Protein AF-A0ABC9ARC3-F1 (afdb_monomer)

Secondary structure (DSSP, 8-state):
---THHHHHHHHHHTS--------------EEEEEGGGGG---------PPPSSS-PPP-----TTSTT------SPPPPHHHHHHHHHHHHHHHHHHHHHHHHS-SS--------S-----SSTTGGGT-S----SSEEE-HHHHHHHHHHHHHHTTTSEEE--BTTTB--EEE-TT-SEEEEEP-EEE-TTS-EEE--HHHHEETTEESEEE-SSSSSPPB--TGGGTTEEEEEETTTTEEEEEES--

InterPro domains:
  IPR001461 Aspartic peptidase A1 [PTHR13683] (137-246)
  IPR021109 Aspartic peptidase domain superfamily [G3DSA:2.40.70.10] (111-250)
  IPR021109 Aspartic peptidase domain superfamily [SSF50630] (123-250)
  IPR032799 Xylanase inhibitor, C-terminal [PF14541] (136-246)

Mean predicted aligned error: 15.04 Å

Sequence (250 aa):
MASVAKLLLLVLCSYHTLGAHAAGGGRSLSYTVLSVASLNNSVCSDPKATPSSSSTGFTVPLHHRDGPCSPLTTKQKMPTLAEKLQRDKLRAASIIQRKFSAAAIGTGGGGAFQQSDAATVPTTLGASLDSLQYRHVVTRLPRTAYSALSSAFKAGMKKYRRAPASGGILDTCFNFKGQSSVSIPTVALVFSGGAVVNLDPNGVMLDNCLAFAGNSDDTELGIIGNVQQRTFEVLYNVGGGAVGFRAGAC

Organism: NCBI:txid240449

Foldseek 3Di:
DPDPVVVVVVVVVVVPPPPPPPPPPPPPQDWDKDFLVVLPDDDDDDFPDDPDPDDPDDDDDDDDCLDPPHPDPDPDDRDDPLRLLLVLVVLLVVVQVVVVVVVVPPDDDDDDPPPDPDPDDPPCPCVVVVHPDSARAFKEAFQVVVVVVLVVQCVVQVVFAADCAGSVFFHRFTDCVPPRMDIGGWDWDADPVRDIGTFDVSLQDNNGTGRYGYDPHRVGDIDHGPSRCPQWDWDDDSVVRDIDIDGRGD

Radius of gyration: 22.97 Å; Cα contacts (8 Å, |Δi|>4): 285; chains: 1; bounding box: 51×54×72 Å

Solvent-accessible surface area (backbone atoms only — not comparable to full-atom values): 15735 Å² total; per-residue (Å²): 137,85,67,70,64,66,62,53,54,56,55,56,59,67,72,69,67,78,67,80,72,80,74,84,65,86,68,78,78,54,61,48,80,40,49,63,72,60,56,75,64,81,74,83,70,83,81,89,68,77,78,66,97,81,63,98,72,85,86,76,91,86,60,50,75,94,38,98,71,27,92,62,85,66,90,62,85,77,78,50,69,46,57,50,39,43,52,27,54,56,48,52,51,51,58,53,49,54,52,54,57,58,60,66,73,68,83,81,82,91,76,87,79,79,80,65,95,63,86,78,74,76,82,61,72,27,64,83,70,84,34,93,62,95,60,48,54,45,25,35,27,22,28,64,63,29,49,53,50,54,52,54,50,50,62,68,39,65,92,47,51,74,38,74,64,46,42,93,56,28,71,54,24,40,49,62,84,94,50,72,61,44,69,43,67,67,52,66,52,77,45,98,89,71,51,70,48,72,43,47,67,63,21,46,31,50,77,56,23,44,35,49,29,62,41,96,40,70,86,46,80,65,42,90,10,53,36,54,46,48,34,38,43,77,46,77,40,74,95,73,76,44,76,47,80,40,75,89,30,110

pLDDT: mean 70.02, std 21.4, range [26.23, 97.75]

Structure (mmCIF, N/CA/C/O backbone):
data_AF-A0ABC9ARC3-F1
#
_entry.id   AF-A0ABC9ARC3-F1
#
loop_
_atom_site.group_PDB
_atom_site.id
_atom_site.type_symbol
_atom_site.label_atom_id
_atom_site.label_alt_id
_atom_site.label_comp_id
_atom_site.label_asym_id
_atom_site.label_entity_id
_atom_site.label_seq_id
_atom_site.pdbx_PDB_ins_code
_atom_site.Cartn_x
_atom_site.Cartn_y
_atom_site.Cartn_z
_atom_site.occupancy
_atom_site.B_iso_or_equiv
_atom_site.auth_seq_id
_atom_site.auth_comp_id
_atom_site.auth_asym_id
_atom_site.auth_atom_id
_atom_site.pdbx_PDB_model_num
ATOM 1 N N . MET A 1 1 ? -19.897 24.781 -52.204 1.00 50.56 1 MET A N 1
ATOM 2 C CA . MET A 1 1 ? -18.934 24.786 -51.081 1.00 50.56 1 MET A CA 1
ATOM 3 C C . MET A 1 1 ? -19.690 24.581 -49.769 1.00 50.56 1 MET A C 1
ATOM 5 O O . MET A 1 1 ? -19.968 25.535 -49.059 1.00 50.56 1 MET A O 1
ATOM 9 N N . ALA A 1 2 ? -20.090 23.340 -49.479 1.00 39.47 2 ALA A N 1
ATOM 10 C CA . ALA A 1 2 ? -20.626 22.947 -48.176 1.00 39.47 2 ALA A CA 1
ATOM 11 C C . ALA A 1 2 ? -19.452 22.339 -47.404 1.00 39.47 2 ALA A C 1
ATOM 13 O O . ALA A 1 2 ? -18.964 21.264 -47.738 1.00 39.47 2 ALA A O 1
ATOM 14 N N . SER A 1 3 ? -18.900 23.149 -46.505 1.00 45.84 3 SER A N 1
ATOM 15 C CA . SER A 1 3 ? -17.554 22.997 -45.965 1.00 45.84 3 SER A CA 1
ATOM 16 C C . SER A 1 3 ? -17.426 21.803 -45.016 1.00 45.84 3 SER A C 1
ATOM 18 O O . SER A 1 3 ? -18.253 21.588 -44.128 1.00 45.84 3 SER A O 1
ATOM 20 N N . VAL A 1 4 ? -16.317 21.089 -45.201 1.00 52.16 4 VAL A N 1
ATOM 21 C CA . VAL A 1 4 ? -15.742 19.937 -44.483 1.00 52.16 4 VAL A CA 1
ATOM 22 C C . VAL A 1 4 ? -15.767 20.061 -42.942 1.00 52.16 4 VAL A C 1
ATOM 24 O O . VAL A 1 4 ? -15.622 19.072 -42.226 1.00 52.16 4 VAL A O 1
ATOM 27 N N . ALA A 1 5 ? -16.060 21.250 -42.409 1.00 48.56 5 ALA A N 1
ATOM 28 C CA . ALA A 1 5 ? -16.183 21.552 -40.984 1.00 48.56 5 ALA A CA 1
ATOM 29 C C . ALA A 1 5 ? -17.263 20.742 -40.233 1.00 48.56 5 ALA A C 1
ATOM 31 O O . ALA A 1 5 ? -17.065 20.419 -39.063 1.00 48.56 5 ALA A O 1
ATOM 32 N N . LYS A 1 6 ? -18.382 20.360 -40.872 1.00 46.75 6 LYS A N 1
ATOM 33 C CA . LYS A 1 6 ? -19.420 19.542 -40.200 1.00 46.75 6 LYS A CA 1
ATOM 34 C C . LYS A 1 6 ? -19.021 18.073 -40.034 1.00 46.75 6 LYS A C 1
ATOM 36 O O . LYS A 1 6 ? -19.466 17.437 -39.083 1.00 46.75 6 LYS A O 1
ATOM 41 N N . LEU A 1 7 ? -18.162 17.553 -40.915 1.00 43.47 7 LEU A N 1
ATOM 42 C CA . LEU A 1 7 ? -17.663 16.182 -40.806 1.00 43.47 7 LEU A CA 1
ATOM 43 C C . LEU A 1 7 ? -16.562 16.081 -39.738 1.00 43.47 7 LEU A C 1
ATOM 45 O O . LEU A 1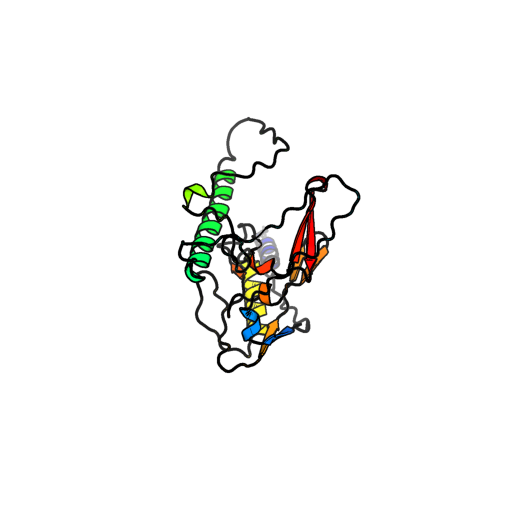 7 ? -16.530 15.108 -38.992 1.00 43.47 7 LEU A O 1
ATOM 49 N N . LEU A 1 8 ? -15.730 17.121 -39.580 1.00 44.47 8 LEU A N 1
ATOM 50 C CA . LEU A 1 8 ? -14.713 17.161 -38.520 1.00 44.47 8 LEU A CA 1
ATOM 51 C C . LEU A 1 8 ? -15.315 17.247 -37.106 1.00 44.47 8 LEU A C 1
ATOM 53 O O . LEU A 1 8 ? -14.775 16.647 -36.179 1.00 44.47 8 LEU A O 1
ATOM 57 N N . LEU A 1 9 ? -16.443 17.948 -36.930 1.00 39.62 9 LEU A N 1
ATOM 58 C CA . LEU A 1 9 ? -17.108 18.052 -35.623 1.00 39.62 9 LEU A CA 1
ATOM 59 C C . LEU A 1 9 ? -17.739 16.727 -35.168 1.00 39.62 9 LEU A C 1
ATOM 61 O O . LEU A 1 9 ? -17.695 16.408 -33.983 1.00 39.62 9 LEU A O 1
ATOM 65 N N . LEU A 1 10 ? -18.264 15.923 -36.099 1.00 42.12 10 LEU A N 1
ATOM 66 C CA . LEU A 1 10 ? -18.779 14.585 -35.783 1.00 42.12 10 LEU A CA 1
ATOM 67 C C . LEU A 1 10 ? -17.655 13.614 -35.397 1.00 42.12 10 LEU A C 1
ATOM 69 O O . LEU A 1 10 ? -17.829 12.820 -34.476 1.00 42.12 10 LEU A O 1
ATOM 73 N N . VAL A 1 11 ? -16.484 13.730 -36.033 1.00 48.69 11 VAL A N 1
ATOM 74 C CA . VAL A 1 11 ? -15.306 12.912 -35.706 1.00 48.69 11 VAL A CA 1
ATOM 75 C C . VAL A 1 11 ? -14.725 13.296 -34.336 1.00 48.69 11 VAL A C 1
ATOM 77 O O . VAL A 1 11 ? -14.364 12.418 -33.556 1.00 48.69 11 VAL A O 1
ATOM 80 N N . LEU A 1 12 ? -14.716 14.580 -33.963 1.00 44.78 12 LEU A N 1
ATOM 81 C CA . LEU A 1 12 ? -14.243 15.021 -32.640 1.00 44.78 12 LEU A CA 1
ATOM 82 C C . LEU A 1 12 ? -15.203 14.660 -31.491 1.00 44.78 12 LEU A C 1
ATOM 84 O O . LEU A 1 12 ? -14.742 14.386 -30.383 1.00 44.78 12 LEU A O 1
ATOM 88 N N . CYS A 1 13 ? -16.514 14.568 -31.738 1.00 41.62 13 CYS A N 1
ATOM 89 C CA . CYS A 1 13 ? -17.461 14.072 -30.732 1.00 41.62 13 CYS A CA 1
ATOM 90 C C . CYS A 1 13 ? -17.340 12.559 -30.482 1.00 41.62 13 CYS A C 1
ATOM 92 O O . CYS A 1 13 ? -17.627 12.116 -29.371 1.00 41.62 13 CYS A O 1
ATOM 94 N N . SER A 1 14 ? -16.858 11.771 -31.453 1.00 39.38 14 SER A N 1
ATOM 95 C CA . SER A 1 14 ? -16.604 10.336 -31.252 1.00 39.38 14 SER A CA 1
ATOM 96 C C . SER A 1 14 ? -15.337 10.015 -30.446 1.00 39.38 14 SER A C 1
ATOM 98 O O . SER A 1 14 ? -15.218 8.899 -29.947 1.00 39.38 14 SER A O 1
ATOM 100 N N . TYR A 1 15 ? -14.419 10.972 -30.255 1.00 40.22 15 TYR A N 1
ATOM 101 C CA . TYR A 1 15 ? -13.174 10.751 -29.498 1.00 40.22 15 TYR A CA 1
ATOM 102 C C . TYR A 1 15 ? -13.227 11.185 -28.022 1.00 40.22 15 TYR A C 1
ATOM 104 O O . TYR A 1 15 ? -12.296 10.882 -27.278 1.00 40.22 15 TYR A O 1
ATOM 112 N N . HIS A 1 16 ? -14.305 11.832 -27.558 1.00 38.25 16 HIS A N 1
ATOM 113 C CA . HIS A 1 16 ? -14.417 12.292 -26.162 1.00 38.25 16 HIS A CA 1
ATOM 114 C C . HIS A 1 16 ? -15.473 11.601 -25.299 1.00 38.25 16 HIS A C 1
ATOM 116 O O . HIS A 1 16 ? -15.569 11.902 -24.111 1.00 38.25 16 HIS A O 1
ATOM 122 N N . THR A 1 17 ? -16.175 10.589 -25.803 1.00 43.22 17 THR A N 1
ATOM 123 C CA . THR A 1 17 ? -16.882 9.651 -24.923 1.00 43.22 17 THR A CA 1
ATOM 124 C C . THR A 1 17 ? -16.021 8.423 -24.665 1.00 43.22 17 THR A C 1
ATOM 126 O O . THR A 1 17 ? -16.413 7.300 -24.978 1.00 43.22 17 THR A O 1
ATOM 129 N N . LEU A 1 18 ? -14.864 8.614 -24.019 1.00 37.78 18 LEU A N 1
ATOM 130 C CA . LEU A 1 18 ? -14.332 7.557 -23.163 1.00 37.78 18 LEU A CA 1
ATOM 131 C C . LEU A 1 18 ? -15.215 7.539 -21.911 1.00 37.78 18 LEU A C 1
ATOM 133 O O . LEU A 1 18 ? -14.875 8.061 -20.851 1.00 37.78 18 LEU A O 1
ATOM 137 N N . GLY A 1 19 ? -16.427 7.013 -22.081 1.00 36.12 19 GLY A N 1
ATOM 138 C CA . GLY A 1 19 ? -17.290 6.683 -20.969 1.00 36.12 19 GLY A CA 1
ATOM 139 C C . GLY A 1 19 ? -16.537 5.678 -20.117 1.00 36.12 19 GLY A C 1
ATOM 140 O O . GLY A 1 19 ? -16.299 4.552 -20.557 1.00 36.12 19 GLY A O 1
ATOM 141 N N . ALA A 1 20 ? -16.155 6.091 -18.910 1.00 32.41 20 ALA A N 1
ATOM 142 C CA . ALA A 1 20 ? -15.803 5.166 -17.854 1.00 32.41 20 ALA A CA 1
ATOM 143 C C . ALA A 1 20 ? -17.041 4.303 -17.597 1.00 32.41 20 ALA A C 1
ATOM 145 O O . ALA A 1 20 ? -17.925 4.656 -16.817 1.00 32.41 20 ALA A O 1
ATOM 146 N N . HIS A 1 21 ? -17.134 3.181 -18.307 1.00 27.92 21 HIS A N 1
ATOM 147 C CA . HIS A 1 21 ? -18.019 2.106 -17.922 1.00 27.92 21 HIS A CA 1
ATOM 148 C C . HIS A 1 21 ? -17.494 1.625 -16.577 1.00 27.92 21 HIS A C 1
ATOM 150 O O . HIS A 1 21 ? -16.480 0.930 -16.494 1.00 27.92 21 HIS A O 1
ATOM 156 N N . ALA A 1 22 ? -18.176 2.033 -15.508 1.00 33.62 22 ALA A N 1
ATOM 157 C CA . ALA A 1 22 ? -18.137 1.304 -14.262 1.00 33.62 22 ALA A CA 1
ATOM 158 C C . ALA A 1 22 ? -18.698 -0.083 -14.581 1.00 33.62 22 ALA A C 1
ATOM 160 O O . ALA A 1 22 ? -19.904 -0.316 -14.525 1.00 33.62 22 ALA A O 1
ATOM 161 N N . ALA A 1 23 ? -17.814 -0.992 -14.989 1.00 31.98 23 ALA A N 1
ATOM 162 C CA . ALA A 1 23 ? -18.095 -2.407 -14.980 1.00 31.98 23 ALA A CA 1
ATOM 163 C C . ALA A 1 23 ? -18.349 -2.767 -13.515 1.00 31.98 23 ALA A C 1
ATOM 165 O O . ALA A 1 23 ? -17.433 -3.079 -12.755 1.00 31.98 23 ALA A O 1
ATOM 166 N N . GLY A 1 24 ? -19.620 -2.682 -13.119 1.00 34.53 24 GLY A N 1
ATOM 167 C CA . GLY A 1 24 ? -20.188 -3.349 -11.961 1.00 34.53 24 GLY A CA 1
ATOM 168 C C . GLY A 1 24 ? -20.143 -4.855 -12.190 1.00 34.53 24 GLY A C 1
ATOM 169 O O . GLY A 1 24 ? -21.168 -5.514 -12.272 1.00 34.53 24 GLY A O 1
ATOM 170 N N . GLY A 1 25 ? -18.939 -5.397 -12.352 1.00 30.17 25 GLY A N 1
ATOM 171 C CA . GLY A 1 25 ? -18.680 -6.811 -12.210 1.00 30.17 25 GLY A CA 1
ATOM 172 C C . GLY A 1 25 ? -18.489 -7.052 -10.728 1.00 30.17 25 GLY A C 1
ATOM 173 O O . GLY A 1 25 ? -17.518 -6.562 -10.151 1.00 30.17 25 GLY A O 1
ATOM 174 N N . GLY A 1 26 ? -19.424 -7.771 -10.111 1.00 35.31 26 GLY A N 1
ATOM 175 C CA . GLY A 1 26 ? -19.324 -8.257 -8.741 1.00 35.31 26 GLY A CA 1
ATOM 176 C C . GLY A 1 26 ? -18.135 -9.200 -8.572 1.00 35.31 26 GLY A C 1
ATOM 177 O O . GLY A 1 26 ? -18.302 -10.403 -8.403 1.00 35.31 26 GLY A O 1
ATOM 178 N N . ARG A 1 27 ? -16.912 -8.666 -8.602 1.00 46.62 27 ARG A N 1
ATOM 179 C CA . ARG A 1 27 ? -15.768 -9.322 -7.991 1.00 46.62 27 ARG A CA 1
ATOM 180 C C . ARG A 1 27 ? -16.047 -9.300 -6.501 1.00 46.62 27 ARG A C 1
ATOM 182 O O . ARG A 1 27 ? -16.023 -8.238 -5.882 1.00 46.62 27 ARG A O 1
ATOM 189 N N . SER A 1 28 ? -16.361 -10.471 -5.956 1.00 50.88 28 SER A N 1
ATOM 190 C CA . SER A 1 28 ? -16.328 -10.702 -4.518 1.00 50.88 28 SER A CA 1
ATOM 191 C C . SER A 1 28 ? -15.011 -10.125 -3.994 1.00 50.88 28 SER A C 1
ATOM 193 O O . SER A 1 28 ? -13.934 -10.585 -4.378 1.00 50.88 28 SER A O 1
ATOM 195 N N . LEU A 1 29 ? -15.089 -9.038 -3.220 1.00 62.84 29 LEU A N 1
ATOM 196 C CA . LEU A 1 29 ? -13.922 -8.476 -2.554 1.00 62.84 29 LEU A CA 1
ATOM 197 C C . LEU A 1 29 ? -13.465 -9.527 -1.545 1.00 62.84 29 LEU A C 1
ATOM 199 O O . LEU A 1 29 ? -14.111 -9.726 -0.517 1.00 62.84 29 LEU A O 1
ATOM 203 N N . SER A 1 30 ? -12.375 -10.219 -1.864 1.00 81.06 30 SER A N 1
ATOM 204 C CA . SER A 1 30 ? -11.725 -11.113 -0.914 1.00 81.06 30 SER A CA 1
ATOM 205 C C . SER A 1 30 ? -11.195 -10.286 0.255 1.00 81.06 30 SER A C 1
ATOM 207 O O . SER A 1 30 ? -10.647 -9.197 0.057 1.00 81.06 30 SER A O 1
ATOM 209 N N . TYR A 1 31 ? -11.378 -10.789 1.471 1.00 84.00 31 TYR A N 1
ATOM 210 C CA . TYR A 1 31 ? -10.906 -10.149 2.689 1.00 84.00 31 TYR A CA 1
ATOM 211 C C . TYR A 1 31 ? -10.172 -11.151 3.572 1.00 84.00 31 TYR A C 1
ATOM 213 O O . TYR A 1 31 ? -10.546 -12.320 3.656 1.00 84.00 31 TYR A O 1
ATOM 221 N N . THR A 1 32 ? -9.175 -10.659 4.298 1.00 83.75 32 THR A N 1
ATOM 222 C CA . THR A 1 32 ? -8.516 -11.397 5.376 1.00 83.75 32 THR A CA 1
ATOM 223 C C . THR A 1 32 ? -8.945 -10.797 6.709 1.00 83.75 32 THR A C 1
ATOM 225 O O . THR A 1 32 ? -8.928 -9.577 6.876 1.00 83.75 32 THR A O 1
ATOM 228 N N . VAL A 1 33 ? -9.367 -11.635 7.659 1.00 82.81 33 VAL A N 1
ATOM 229 C CA . VAL A 1 33 ? -9.745 -11.192 9.010 1.00 82.81 33 VAL A CA 1
ATOM 230 C C . VAL A 1 33 ? -8.545 -11.332 9.931 1.00 82.81 33 VAL A C 1
ATOM 232 O O . VAL A 1 33 ? -8.035 -12.434 10.105 1.00 82.81 33 VAL A O 1
ATOM 235 N N . LEU A 1 34 ? -8.117 -10.227 10.536 1.00 81.38 34 LEU A N 1
ATOM 236 C CA . LEU A 1 34 ? -7.010 -10.199 11.486 1.00 81.38 34 LEU A CA 1
ATOM 237 C C . LEU A 1 34 ? -7.427 -9.623 12.835 1.00 81.38 34 LEU A C 1
ATOM 239 O O . LEU A 1 34 ? -8.302 -8.760 12.918 1.00 81.38 34 LEU A O 1
ATOM 243 N N . SER A 1 35 ? -6.745 -10.061 13.893 1.00 80.44 35 SER A N 1
ATOM 244 C CA . SER A 1 35 ? -6.751 -9.345 15.169 1.00 80.44 35 SER A CA 1
ATOM 245 C C . SER A 1 35 ? -6.028 -8.008 15.008 1.00 80.44 35 SER A C 1
ATOM 247 O O . SER A 1 35 ? -4.981 -7.938 14.364 1.00 80.44 35 SER A O 1
ATOM 249 N N . VAL A 1 36 ? -6.547 -6.950 15.635 1.00 73.88 36 VAL A N 1
ATOM 250 C CA . VAL A 1 36 ? -5.903 -5.621 15.623 1.00 73.88 36 VAL A CA 1
ATOM 251 C C . VAL A 1 36 ? -4.484 -5.681 16.204 1.00 73.88 36 VAL A C 1
ATOM 253 O O . VAL A 1 36 ? -3.608 -4.949 15.754 1.00 73.88 36 VAL A O 1
ATOM 256 N N . ALA A 1 37 ? -4.231 -6.591 17.151 1.00 72.50 37 ALA A N 1
ATOM 257 C CA . ALA A 1 37 ? -2.911 -6.783 17.749 1.00 72.50 37 ALA A CA 1
ATOM 258 C C . ALA A 1 37 ? -1.870 -7.344 16.760 1.00 72.50 37 ALA A C 1
ATOM 260 O O . ALA A 1 37 ? -0.678 -7.093 16.915 1.00 72.50 37 ALA A O 1
ATOM 261 N N . SER A 1 38 ? -2.301 -8.079 15.730 1.00 72.88 38 SER A N 1
ATOM 262 C CA . SER A 1 38 ? -1.394 -8.703 14.761 1.00 72.88 38 SER A CA 1
ATOM 263 C C . SER A 1 38 ? -0.743 -7.700 13.808 1.00 72.88 38 SER A C 1
ATOM 265 O O . SER A 1 38 ? 0.336 -7.985 13.307 1.00 72.88 38 SER A O 1
ATOM 267 N N . LEU A 1 39 ? -1.341 -6.519 13.605 1.00 61.28 39 LEU A N 1
ATOM 268 C CA . LEU A 1 39 ? -0.846 -5.501 12.664 1.00 61.28 39 LEU A CA 1
ATOM 269 C C . LEU A 1 39 ? 0.495 -4.864 13.081 1.00 61.28 39 LEU A C 1
ATOM 271 O O . LEU A 1 39 ? 1.147 -4.221 12.258 1.00 61.28 39 LEU A O 1
ATOM 275 N N . ASN A 1 40 ? 0.917 -5.064 14.337 1.00 62.38 40 ASN A N 1
ATOM 276 C CA . ASN A 1 40 ? 2.105 -4.435 14.923 1.00 62.38 40 ASN A CA 1
ATOM 277 C C . ASN A 1 40 ? 3.143 -5.434 15.463 1.00 62.38 40 ASN A C 1
ATOM 279 O O . ASN A 1 40 ? 4.166 -5.009 16.002 1.00 62.38 40 ASN A O 1
ATOM 283 N N . ASN A 1 41 ? 2.908 -6.743 15.341 1.00 58.59 41 ASN A N 1
ATOM 284 C CA . ASN A 1 41 ? 3.810 -7.744 15.904 1.00 58.59 41 ASN A CA 1
ATOM 285 C C . ASN A 1 41 ? 4.848 -8.190 14.874 1.00 58.59 41 ASN A C 1
ATOM 287 O O . ASN A 1 41 ? 4.511 -8.680 13.801 1.00 58.59 41 ASN A O 1
ATOM 291 N N . SER A 1 42 ? 6.125 -8.072 15.230 1.00 60.50 42 SER A N 1
ATOM 292 C CA . SER A 1 42 ? 7.216 -8.731 14.516 1.00 60.50 42 SER A CA 1
ATOM 293 C C . SER A 1 42 ? 7.561 -10.047 15.201 1.00 60.50 42 SER A C 1
ATOM 295 O O . SER A 1 42 ? 7.896 -10.043 16.386 1.00 60.50 42 SER A O 1
ATOM 297 N N . VAL A 1 43 ? 7.532 -11.154 14.464 1.00 59.69 43 VAL A N 1
ATOM 298 C CA . VAL A 1 43 ? 8.051 -12.442 14.936 1.00 59.69 43 VAL A CA 1
ATOM 299 C C . VAL A 1 43 ? 9.422 -12.645 14.300 1.00 59.69 43 VAL A C 1
ATOM 301 O O . VAL A 1 43 ? 9.534 -12.727 13.083 1.00 59.69 43 VAL A O 1
ATOM 304 N N . CYS A 1 44 ? 10.478 -12.691 15.110 1.00 60.16 44 CYS A N 1
ATOM 305 C CA . CYS A 1 44 ? 11.815 -13.023 14.625 1.00 60.16 44 CYS A CA 1
ATOM 306 C C . CYS A 1 44 ? 11.953 -14.544 14.616 1.00 60.16 44 CYS A C 1
ATOM 308 O O . CYS A 1 44 ? 12.025 -15.157 15.677 1.00 60.16 44 CYS A O 1
ATOM 310 N N . SER A 1 45 ? 11.951 -15.143 13.428 1.00 58.00 45 SER A N 1
ATOM 311 C CA . SER A 1 45 ? 12.280 -16.559 13.251 1.00 58.00 45 SER A CA 1
ATOM 312 C C . SER A 1 45 ? 13.643 -16.677 12.581 1.00 58.00 45 SER A C 1
ATOM 314 O O . SER A 1 45 ? 13.963 -15.874 11.702 1.00 58.00 45 SER A O 1
ATOM 316 N N . ASP A 1 46 ? 14.432 -17.675 12.972 1.00 54.69 46 ASP A N 1
ATOM 317 C CA . ASP A 1 46 ? 15.682 -17.979 12.279 1.00 54.69 46 ASP A CA 1
ATOM 318 C C . ASP A 1 46 ? 15.394 -18.381 10.821 1.00 54.69 46 ASP A C 1
ATOM 320 O O . ASP A 1 46 ? 14.420 -19.101 10.554 1.00 54.69 46 ASP A O 1
ATOM 324 N N . PRO A 1 47 ? 16.205 -17.924 9.850 1.00 53.78 47 PRO A N 1
ATOM 325 C CA . PRO A 1 47 ? 15.988 -18.251 8.451 1.00 53.78 47 PRO A CA 1
ATOM 326 C C . PRO A 1 47 ? 16.087 -19.764 8.237 1.00 53.78 47 PRO A C 1
ATOM 328 O O . PRO A 1 47 ? 17.135 -20.379 8.426 1.00 53.78 47 PRO A O 1
ATOM 331 N N . LYS A 1 48 ? 14.990 -20.372 7.774 1.00 49.78 48 LYS A N 1
ATOM 332 C CA . LYS A 1 48 ? 14.919 -21.789 7.389 1.00 49.78 48 LYS A CA 1
ATOM 333 C C . LYS A 1 48 ? 15.471 -21.998 5.974 1.00 49.78 48 LYS A C 1
ATOM 335 O O . LYS A 1 48 ? 14.787 -22.532 5.105 1.00 49.78 48 LYS A O 1
ATOM 340 N N . ALA A 1 49 ? 16.685 -21.520 5.720 1.00 50.22 49 ALA A N 1
ATOM 341 C CA . ALA A 1 49 ? 17.428 -21.843 4.511 1.00 50.22 49 ALA A CA 1
ATOM 342 C C . ALA A 1 49 ? 18.400 -22.977 4.854 1.00 50.22 49 ALA A C 1
ATOM 344 O O . ALA A 1 49 ? 19.435 -22.747 5.470 1.00 50.22 49 ALA A O 1
ATOM 345 N N . THR A 1 50 ? 18.052 -24.218 4.506 1.00 46.34 50 THR A N 1
ATOM 346 C CA . THR A 1 50 ? 19.008 -25.335 4.546 1.00 46.34 50 THR A CA 1
ATOM 347 C C . THR A 1 50 ? 20.047 -25.110 3.449 1.00 46.34 50 THR A C 1
ATOM 349 O O . THR A 1 50 ? 19.659 -25.087 2.277 1.00 46.34 50 THR A O 1
ATOM 352 N N . PRO A 1 51 ? 21.341 -24.949 3.778 1.00 48.16 51 PRO A N 1
ATOM 353 C CA . PRO A 1 51 ? 22.383 -24.884 2.765 1.00 48.16 51 PRO A CA 1
ATOM 354 C C . PRO A 1 51 ? 22.362 -26.196 1.982 1.00 48.16 51 PRO A C 1
ATOM 356 O O . PRO A 1 51 ? 22.446 -27.273 2.574 1.00 48.16 51 PRO A O 1
ATOM 359 N N . SER A 1 52 ? 22.219 -26.125 0.659 1.00 47.16 52 SER A N 1
ATOM 360 C CA . SER A 1 52 ? 22.472 -27.294 -0.181 1.00 47.16 52 SER A CA 1
ATOM 361 C C . SER A 1 52 ? 23.943 -27.675 -0.016 1.00 47.16 52 SER A C 1
ATOM 363 O O . SER A 1 52 ? 24.818 -26.825 -0.179 1.00 47.16 52 SER A O 1
ATOM 365 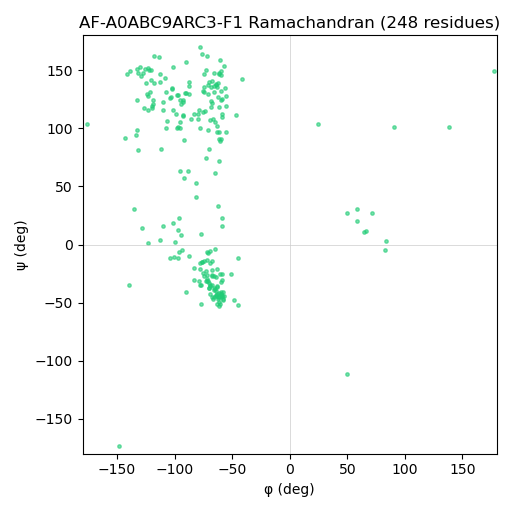N N . SER A 1 53 ? 24.225 -28.937 0.311 1.00 53.91 53 SER A N 1
ATOM 366 C CA . SER A 1 53 ? 25.588 -29.458 0.505 1.00 53.91 53 SER A CA 1
ATOM 367 C C . SER A 1 53 ? 26.439 -29.438 -0.772 1.00 53.91 53 SER A C 1
ATOM 369 O O . SER A 1 53 ? 27.625 -29.758 -0.734 1.00 53.91 53 SER A O 1
ATOM 371 N N . SER A 1 54 ? 25.855 -29.041 -1.903 1.00 64.31 54 SER A N 1
ATOM 372 C CA . SER A 1 54 ? 26.505 -28.963 -3.203 1.00 64.31 54 SER A CA 1
ATOM 373 C C . SER A 1 54 ? 26.228 -27.615 -3.874 1.00 64.31 54 SER A C 1
ATOM 375 O O . SER A 1 54 ? 25.325 -27.497 -4.698 1.00 64.31 54 SER A O 1
ATOM 377 N N . SER A 1 55 ? 26.968 -26.571 -3.509 1.00 52.56 55 SER A N 1
ATOM 378 C CA . SER A 1 55 ? 27.419 -25.515 -4.431 1.00 52.56 55 SER A CA 1
ATOM 379 C C . SER A 1 55 ? 28.196 -24.449 -3.662 1.00 52.56 55 SER A C 1
ATOM 381 O O . SER A 1 55 ? 27.935 -24.173 -2.498 1.00 52.56 55 SER A O 1
ATOM 383 N N . THR A 1 56 ? 29.150 -23.842 -4.347 1.00 58.25 56 THR A N 1
ATOM 384 C CA . THR A 1 56 ? 30.060 -22.750 -3.968 1.00 58.25 56 THR A CA 1
ATOM 385 C C . THR A 1 56 ? 29.386 -21.428 -3.539 1.00 58.25 56 THR A C 1
ATOM 387 O O . THR A 1 56 ? 29.997 -20.365 -3.628 1.00 58.25 56 THR A O 1
ATOM 390 N N . GLY A 1 57 ? 28.128 -21.452 -3.094 1.00 54.53 57 GLY A N 1
ATOM 391 C CA . GLY A 1 57 ? 27.365 -20.271 -2.691 1.00 54.53 57 GLY A CA 1
ATOM 392 C C . GLY A 1 57 ? 27.512 -19.939 -1.205 1.00 54.53 57 GLY A C 1
ATOM 393 O O . GLY A 1 57 ? 27.291 -20.785 -0.344 1.00 54.53 57 GLY A O 1
ATOM 394 N N . PHE A 1 58 ? 27.813 -18.677 -0.895 1.00 55.47 58 PHE A N 1
ATOM 395 C CA . PHE A 1 58 ? 27.715 -18.137 0.463 1.00 55.47 58 PHE A CA 1
ATOM 396 C C . PHE A 1 58 ? 26.318 -17.542 0.675 1.00 55.47 58 PHE A C 1
ATOM 398 O O . PHE A 1 58 ? 25.857 -16.741 -0.135 1.00 55.47 58 PHE A O 1
ATOM 405 N N . THR A 1 59 ? 25.647 -17.909 1.768 1.00 50.62 59 THR A N 1
ATOM 406 C CA . THR A 1 59 ? 24.375 -17.293 2.182 1.00 50.62 59 THR A CA 1
ATOM 407 C C . THR A 1 59 ? 24.645 -16.339 3.339 1.00 50.62 59 THR A C 1
ATOM 409 O O . THR A 1 59 ? 25.249 -16.739 4.331 1.00 50.62 59 THR A O 1
ATOM 412 N N . VAL A 1 60 ? 24.205 -15.084 3.226 1.00 57.06 60 VAL A N 1
ATOM 413 C CA . VAL A 1 60 ? 24.348 -14.077 4.289 1.00 57.06 60 VAL A CA 1
ATOM 414 C C . VAL A 1 60 ? 22.956 -13.624 4.733 1.00 57.06 60 VAL A C 1
ATOM 416 O O . VAL A 1 60 ? 22.203 -13.114 3.901 1.00 57.06 60 VAL A O 1
ATOM 419 N N . PRO A 1 61 ? 22.587 -13.782 6.018 1.00 56.62 61 PRO A N 1
ATOM 420 C CA . PRO A 1 61 ? 21.309 -13.298 6.517 1.00 56.62 61 PRO A CA 1
ATOM 421 C C . PRO A 1 61 ? 21.289 -11.765 6.515 1.00 56.62 61 PRO A C 1
ATOM 423 O O . PRO A 1 61 ? 22.143 -11.103 7.108 1.00 56.62 61 PRO A O 1
ATOM 426 N N . LEU A 1 62 ? 20.302 -11.183 5.834 1.00 60.72 62 LEU A N 1
ATOM 427 C CA . LEU A 1 62 ? 20.143 -9.737 5.738 1.00 60.72 62 LEU A CA 1
ATOM 428 C C . LEU A 1 62 ? 19.154 -9.243 6.799 1.00 60.72 62 LEU A C 1
ATOM 430 O O . LEU A 1 62 ? 17.940 -9.308 6.617 1.00 60.72 62 LEU A O 1
ATOM 434 N N . HIS A 1 63 ? 19.670 -8.701 7.900 1.00 65.50 63 HIS A N 1
ATOM 435 C CA . HIS A 1 63 ? 18.838 -8.075 8.926 1.00 65.50 63 HIS A CA 1
ATOM 436 C C . HIS A 1 63 ? 18.599 -6.596 8.610 1.00 65.50 63 HIS A C 1
ATOM 438 O O . HIS A 1 63 ? 19.496 -5.858 8.195 1.00 65.50 63 HIS A O 1
ATOM 444 N N . HIS A 1 64 ? 17.374 -6.118 8.841 1.00 67.25 64 HIS A N 1
ATOM 445 C CA . HIS A 1 64 ? 17.112 -4.684 8.794 1.00 67.25 64 HIS A CA 1
ATOM 446 C C . HIS A 1 64 ? 17.842 -4.008 9.962 1.00 67.25 64 HIS A C 1
ATOM 448 O O . HIS A 1 64 ? 17.526 -4.285 11.110 1.00 67.25 64 HIS A O 1
ATOM 454 N N . ARG A 1 65 ? 18.730 -3.046 9.671 1.00 67.50 65 ARG A N 1
ATOM 455 C CA . ARG A 1 65 ? 19.486 -2.254 10.664 1.00 67.50 65 ARG A CA 1
ATOM 456 C C . ARG A 1 65 ? 18.645 -1.738 11.842 1.00 67.50 65 ARG A C 1
ATOM 458 O O . ARG A 1 65 ? 18.987 -1.977 12.989 1.00 67.50 65 ARG A O 1
ATOM 465 N N . ASP A 1 66 ? 17.531 -1.073 11.536 1.00 67.12 66 ASP A N 1
ATOM 466 C CA . ASP A 1 66 ? 16.559 -0.562 12.517 1.00 67.12 66 ASP A CA 1
ATOM 467 C C . ASP A 1 66 ? 15.362 -1.522 12.747 1.00 67.12 66 ASP A C 1
ATOM 469 O O . ASP A 1 66 ? 14.257 -1.080 13.073 1.00 67.12 66 ASP A O 1
ATOM 473 N N . GLY A 1 67 ? 15.528 -2.813 12.453 1.00 65.25 67 GLY A N 1
ATOM 474 C CA . GLY A 1 67 ? 14.494 -3.831 12.607 1.00 65.25 67 GLY A CA 1
ATOM 475 C C . GLY A 1 67 ? 14.526 -4.481 13.994 1.00 65.25 67 GLY A C 1
ATOM 476 O O . GLY A 1 67 ? 15.574 -4.505 14.632 1.00 65.25 67 GLY A O 1
ATOM 477 N N . PRO A 1 68 ? 13.406 -5.063 14.444 1.00 63.09 68 PRO A N 1
ATOM 478 C CA . PRO A 1 68 ? 13.310 -5.736 15.744 1.00 63.09 68 PRO A CA 1
ATOM 479 C C . PRO A 1 68 ? 14.226 -6.964 15.860 1.00 63.09 68 PRO A C 1
ATOM 481 O O . PRO A 1 68 ? 14.586 -7.357 16.960 1.00 63.09 68 PRO A O 1
ATOM 484 N N . CYS A 1 69 ? 14.645 -7.530 14.724 1.00 68.56 69 CYS A N 1
ATOM 485 C CA . CYS A 1 69 ? 15.571 -8.659 14.648 1.00 68.56 69 CYS A CA 1
ATOM 486 C C . CYS A 1 69 ? 17.007 -8.220 14.297 1.00 68.56 69 CYS A C 1
ATOM 488 O O . CYS A 1 69 ? 17.776 -9.020 13.771 1.00 68.56 69 CYS A O 1
ATOM 490 N N . SER A 1 70 ? 17.352 -6.937 14.461 1.00 67.50 70 SER A N 1
ATOM 491 C CA . SER A 1 70 ? 18.698 -6.434 14.169 1.00 67.50 70 SER A CA 1
ATOM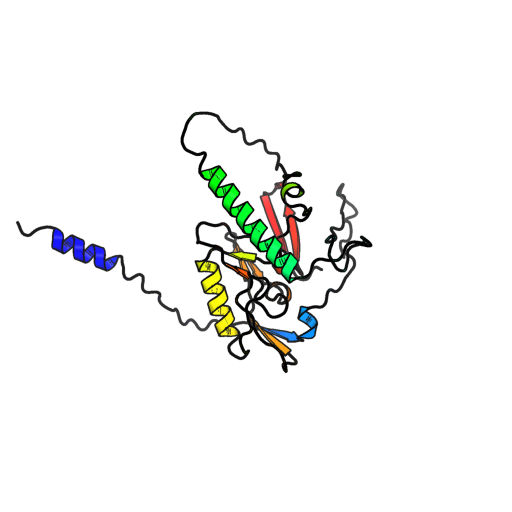 492 C C . SER A 1 70 ? 19.682 -6.857 15.262 1.00 67.50 70 SER A C 1
ATOM 494 O O . SER A 1 70 ? 19.397 -6.620 16.435 1.00 67.50 70 SER A O 1
ATOM 496 N N . PRO A 1 71 ? 20.867 -7.395 14.919 1.00 63.75 71 PRO A N 1
ATOM 497 C CA . PRO A 1 71 ? 21.906 -7.693 15.907 1.00 63.75 71 PRO A CA 1
ATOM 498 C C . PRO A 1 71 ? 22.587 -6.425 16.460 1.00 63.75 71 PRO A C 1
ATOM 500 O O . PRO A 1 71 ? 23.415 -6.507 17.364 1.00 63.75 71 PRO A O 1
ATOM 503 N N . LEU A 1 72 ? 22.274 -5.242 15.916 1.00 63.84 72 LEU A N 1
ATOM 504 C CA . LEU A 1 72 ? 22.870 -3.978 16.341 1.00 63.84 72 LEU A CA 1
ATOM 505 C C . LEU A 1 72 ? 22.214 -3.458 17.626 1.00 63.84 72 LEU A C 1
ATOM 507 O O . LEU A 1 72 ? 21.076 -2.981 17.620 1.00 63.84 72 LEU A O 1
ATOM 511 N N . THR A 1 73 ? 22.977 -3.455 18.720 1.00 55.56 73 THR A N 1
ATOM 512 C CA . THR A 1 73 ? 22.641 -2.783 19.984 1.00 55.56 73 THR A CA 1
ATOM 513 C C . THR A 1 73 ? 22.731 -1.268 19.799 1.00 55.56 73 THR A C 1
ATOM 515 O O . THR A 1 73 ? 23.740 -0.611 20.052 1.00 55.56 73 THR A O 1
ATOM 518 N N . THR A 1 74 ? 21.672 -0.678 19.257 1.00 57.34 74 THR A N 1
ATOM 519 C CA . THR A 1 74 ? 21.729 0.712 18.805 1.00 57.34 74 THR A CA 1
ATOM 520 C C . THR A 1 74 ? 21.586 1.662 20.004 1.00 57.34 74 THR A C 1
ATOM 522 O O . THR A 1 74 ? 20.499 1.822 20.547 1.00 57.34 74 THR A O 1
ATOM 525 N N . LYS A 1 75 ? 22.678 2.339 20.402 1.00 53.25 75 LYS A N 1
ATOM 526 C CA . LYS A 1 75 ? 22.651 3.491 21.338 1.00 53.25 75 LYS A CA 1
ATOM 527 C C . LYS A 1 75 ? 22.010 4.756 20.734 1.00 53.25 75 LYS A C 1
ATOM 529 O O . LYS A 1 75 ? 21.847 5.754 21.429 1.00 53.25 75 LYS A O 1
ATOM 534 N N . GLN A 1 76 ? 21.664 4.742 19.445 1.00 59.50 76 GLN A N 1
ATOM 535 C CA . GLN A 1 76 ? 20.940 5.826 18.774 1.00 59.50 76 GLN A CA 1
ATOM 536 C C . GLN A 1 76 ? 19.426 5.643 18.922 1.00 59.50 76 GLN A C 1
ATOM 538 O O . GLN A 1 76 ? 18.893 4.550 18.738 1.00 59.50 76 GLN A O 1
ATOM 543 N N . LYS A 1 77 ? 18.725 6.744 19.212 1.00 65.31 77 LYS A N 1
ATOM 544 C CA . LYS A 1 77 ? 17.261 6.796 19.277 1.00 65.31 77 LYS A CA 1
ATOM 545 C C . LYS A 1 77 ? 16.665 6.288 17.959 1.00 65.31 77 LYS A C 1
ATOM 547 O O . LYS A 1 77 ? 16.910 6.878 16.906 1.00 65.31 77 LYS A O 1
ATOM 552 N N . MET A 1 78 ? 15.879 5.209 18.015 1.00 67.31 78 MET A N 1
ATOM 553 C CA . MET A 1 78 ? 15.165 4.714 16.837 1.00 67.31 78 MET A CA 1
ATOM 554 C C . MET A 1 78 ? 14.225 5.806 16.306 1.00 67.31 78 MET A C 1
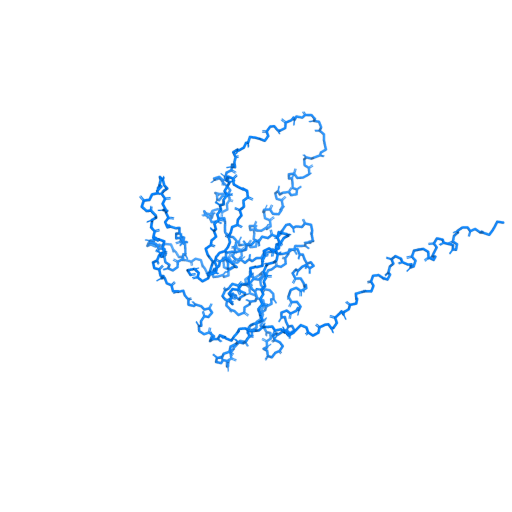ATOM 556 O O . MET A 1 78 ? 13.458 6.377 17.086 1.00 67.31 78 MET A O 1
ATOM 560 N N . PRO A 1 79 ? 14.238 6.081 14.992 1.00 76.81 79 PRO A N 1
ATOM 561 C CA . PRO A 1 79 ? 13.299 7.019 14.403 1.00 76.81 79 PRO A CA 1
ATOM 562 C C . PRO A 1 79 ? 11.860 6.521 14.548 1.00 76.81 79 PRO A C 1
ATOM 564 O O . PRO A 1 79 ? 11.562 5.355 14.266 1.00 76.81 79 PRO A O 1
ATOM 567 N N . THR A 1 80 ? 10.968 7.423 14.929 1.00 83.50 80 THR A N 1
ATOM 568 C CA . THR A 1 80 ? 9.519 7.212 14.958 1.00 83.50 80 THR A CA 1
ATOM 569 C C . THR A 1 80 ? 8.982 6.886 13.560 1.00 83.50 80 THR A C 1
ATOM 571 O O . THR A 1 80 ? 9.606 7.209 12.543 1.00 83.50 80 THR A O 1
ATOM 574 N N . LEU A 1 81 ? 7.800 6.262 13.476 1.00 83.62 81 LEU A N 1
ATOM 575 C CA . LEU A 1 81 ? 7.174 5.977 12.180 1.00 83.62 81 LEU A CA 1
ATOM 576 C C . LEU A 1 81 ? 6.952 7.257 11.363 1.00 83.62 81 LEU A C 1
ATOM 578 O O . LEU A 1 81 ? 7.227 7.269 10.166 1.00 83.62 81 LEU A O 1
ATOM 582 N N . ALA A 1 82 ? 6.527 8.343 12.010 1.00 85.88 82 ALA A N 1
ATOM 583 C CA . ALA A 1 82 ? 6.344 9.635 11.359 1.00 85.88 82 ALA A CA 1
ATOM 584 C C . ALA A 1 82 ? 7.650 10.150 10.731 1.00 85.88 82 ALA A C 1
ATOM 586 O O . ALA A 1 82 ? 7.651 10.562 9.575 1.00 85.88 82 ALA A O 1
ATOM 587 N N . GLU A 1 83 ? 8.780 10.052 11.439 1.00 84.50 83 GLU A N 1
ATOM 588 C CA . GLU A 1 83 ? 10.092 10.425 10.894 1.00 84.50 83 GLU A CA 1
ATOM 589 C C . GLU A 1 83 ? 10.516 9.508 9.739 1.00 84.50 83 GLU A C 1
ATOM 591 O O . GLU A 1 83 ? 11.075 9.978 8.745 1.00 84.50 83 GLU A O 1
ATOM 596 N N . LYS A 1 84 ? 10.238 8.200 9.832 1.00 83.06 84 LYS A N 1
ATOM 597 C CA . LYS A 1 84 ? 10.511 7.246 8.744 1.00 83.06 84 LYS A CA 1
ATOM 598 C C . LYS A 1 84 ? 9.698 7.586 7.491 1.00 83.06 84 LYS A C 1
ATOM 600 O O . LYS A 1 84 ? 10.276 7.645 6.407 1.00 83.06 84 LYS A O 1
ATOM 605 N N . LEU A 1 85 ? 8.400 7.850 7.640 1.00 87.38 85 LEU A N 1
ATOM 606 C CA . LEU A 1 85 ? 7.489 8.243 6.559 1.00 87.38 85 LEU A CA 1
ATOM 607 C C . LEU A 1 85 ? 7.860 9.606 5.957 1.00 87.38 85 LEU A C 1
ATOM 609 O O . LEU A 1 85 ? 7.838 9.775 4.738 1.00 87.38 85 LEU A O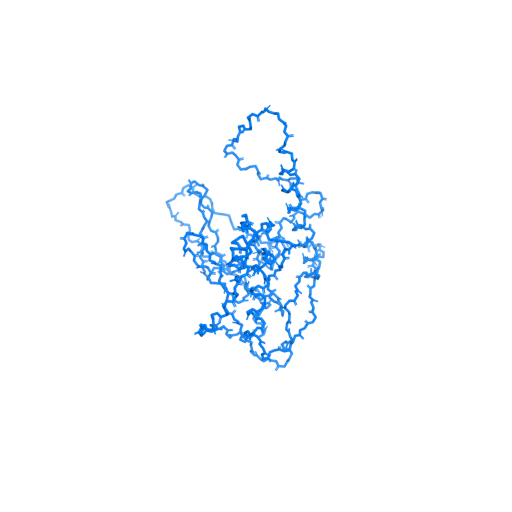 1
ATOM 613 N N . GLN A 1 86 ? 8.295 10.553 6.787 1.00 87.19 86 GLN A N 1
ATOM 614 C CA . GLN A 1 86 ? 8.763 11.852 6.315 1.00 87.19 86 GLN A CA 1
ATOM 615 C C . GLN A 1 86 ? 10.042 11.723 5.478 1.00 87.19 86 GLN A C 1
ATOM 617 O O . GLN A 1 86 ? 10.127 12.288 4.386 1.00 87.19 86 GLN A O 1
ATOM 622 N N . ARG A 1 87 ? 11.027 10.934 5.933 1.00 84.00 87 ARG A N 1
ATOM 623 C CA . ARG A 1 87 ? 12.232 10.645 5.134 1.00 84.00 87 ARG A CA 1
ATOM 624 C C . ARG A 1 87 ? 11.901 9.891 3.850 1.00 84.00 87 ARG A C 1
ATOM 626 O O . ARG A 1 87 ? 12.513 10.156 2.820 1.00 84.00 87 ARG A O 1
ATOM 633 N N . ASP A 1 88 ? 10.933 8.979 3.895 1.00 83.88 88 ASP A N 1
ATOM 634 C CA . ASP A 1 88 ? 10.445 8.269 2.713 1.00 83.88 88 ASP A CA 1
ATOM 635 C C . ASP A 1 88 ? 9.875 9.218 1.656 1.00 83.88 88 ASP A C 1
ATOM 637 O O . ASP A 1 88 ? 10.242 9.141 0.483 1.00 83.88 88 ASP A O 1
ATOM 641 N N . LYS A 1 89 ? 9.053 10.182 2.080 1.00 84.44 89 LYS A N 1
ATOM 642 C CA . LYS A 1 89 ? 8.511 11.221 1.202 1.00 84.44 89 LYS A CA 1
ATOM 643 C C . LYS A 1 89 ? 9.602 12.033 0.509 1.00 84.44 89 LYS A C 1
ATOM 645 O O . LYS A 1 89 ? 9.540 12.201 -0.706 1.00 84.44 89 LYS A O 1
ATOM 650 N N . LEU A 1 90 ? 10.601 12.497 1.257 1.00 83.94 90 LEU A N 1
ATOM 651 C CA . LEU A 1 90 ? 11.712 13.274 0.698 1.00 83.94 90 LEU A CA 1
ATOM 652 C C . LEU A 1 90 ? 12.570 12.444 -0.266 1.00 83.94 90 LEU A C 1
ATOM 654 O O . LEU A 1 90 ? 13.005 12.946 -1.300 1.00 83.94 90 LEU A O 1
ATOM 658 N N . ARG A 1 91 ? 12.781 11.160 0.037 1.00 79.50 91 ARG A N 1
ATOM 659 C CA . ARG A 1 91 ? 13.551 10.257 -0.825 1.00 79.50 91 ARG A CA 1
ATOM 660 C C . ARG A 1 91 ? 12.828 9.937 -2.127 1.00 79.50 91 ARG A C 1
ATOM 662 O O . ARG A 1 91 ? 13.457 9.928 -3.176 1.00 79.50 91 ARG A O 1
ATOM 669 N N . ALA A 1 92 ? 11.522 9.678 -2.072 1.00 78.31 92 ALA A N 1
ATOM 670 C CA . ALA A 1 92 ? 10.732 9.461 -3.280 1.00 78.31 92 ALA A CA 1
ATOM 671 C C . ALA A 1 92 ? 10.830 10.685 -4.199 1.00 78.31 92 ALA A C 1
ATOM 673 O O . ALA A 1 92 ? 11.176 10.536 -5.367 1.00 78.31 92 ALA A O 1
ATOM 674 N N . ALA A 1 93 ? 10.662 11.890 -3.642 1.00 78.25 93 ALA A N 1
ATOM 675 C CA . ALA A 1 93 ? 10.817 13.130 -4.395 1.00 78.25 93 ALA A CA 1
ATOM 676 C C . ALA A 1 93 ? 12.203 13.246 -5.055 1.00 78.25 93 ALA A C 1
ATOM 678 O O . ALA A 1 93 ? 12.282 13.563 -6.237 1.00 78.25 93 ALA A O 1
ATOM 679 N N . SER A 1 94 ? 13.292 12.929 -4.343 1.00 74.56 94 SER A N 1
ATOM 680 C CA . SER A 1 94 ? 14.645 13.053 -4.904 1.00 74.56 94 SER A CA 1
ATOM 681 C C . SER A 1 94 ? 14.961 12.024 -5.995 1.00 74.56 94 SER A C 1
ATOM 683 O O . SER A 1 94 ? 15.622 12.365 -6.975 1.00 74.56 94 SER A O 1
ATOM 685 N N . ILE A 1 95 ? 14.486 10.782 -5.866 1.00 70.06 95 ILE A N 1
ATOM 686 C CA . ILE A 1 95 ? 14.676 9.727 -6.878 1.00 70.06 95 ILE A CA 1
ATOM 687 C C . ILE A 1 95 ? 13.921 10.071 -8.154 1.00 70.06 95 ILE A C 1
ATOM 689 O O . ILE A 1 95 ? 14.480 9.984 -9.249 1.00 70.06 95 ILE A O 1
ATOM 693 N N . ILE A 1 96 ? 12.665 10.479 -7.989 1.00 69.88 96 ILE A N 1
ATOM 694 C CA . ILE A 1 96 ? 11.784 10.867 -9.082 1.00 69.88 96 ILE A CA 1
ATOM 695 C C . ILE A 1 96 ? 12.400 12.068 -9.812 1.00 69.88 96 ILE A C 1
ATOM 697 O O . ILE A 1 96 ? 12.683 11.976 -11.004 1.00 69.88 96 ILE A O 1
ATOM 701 N N . GLN A 1 97 ? 12.755 13.138 -9.092 1.00 66.56 97 GLN A N 1
ATOM 702 C CA . GLN A 1 97 ? 13.378 14.331 -9.678 1.00 66.56 97 GLN A CA 1
ATOM 703 C C . GLN A 1 97 ? 14.694 14.031 -10.405 1.00 66.56 97 GLN A C 1
ATOM 705 O O . GLN A 1 97 ? 14.900 14.502 -11.522 1.00 66.56 97 GLN A O 1
ATOM 710 N N . ARG A 1 98 ? 15.583 13.214 -9.822 1.00 60.97 98 ARG A N 1
ATOM 711 C CA . ARG A 1 98 ? 16.906 12.931 -10.406 1.00 60.97 98 ARG A CA 1
ATOM 712 C C . ARG A 1 98 ? 16.812 12.193 -11.747 1.00 60.97 98 ARG A C 1
ATOM 714 O O . ARG A 1 98 ? 17.687 12.364 -12.592 1.00 60.97 98 ARG A O 1
ATOM 721 N N . LYS A 1 99 ? 15.757 11.405 -11.975 1.00 56.44 99 LYS A N 1
ATOM 722 C CA . LYS A 1 99 ? 15.518 10.744 -13.268 1.00 56.44 99 LYS A CA 1
ATOM 723 C C . LYS A 1 99 ? 14.959 11.701 -14.322 1.00 56.44 99 LYS A C 1
ATOM 725 O O . LYS A 1 99 ? 15.385 11.610 -15.469 1.00 56.44 99 LYS A O 1
ATOM 730 N N . PHE A 1 100 ? 14.122 12.665 -13.941 1.00 54.72 100 PHE A N 1
ATOM 731 C CA . PHE A 1 100 ? 13.661 13.706 -14.867 1.00 54.72 100 PHE A CA 1
ATOM 732 C C . PHE A 1 100 ? 14.763 14.715 -15.224 1.00 54.72 100 PHE A C 1
ATOM 734 O O . PHE A 1 100 ? 14.821 15.160 -16.365 1.00 54.72 100 PHE A O 1
ATOM 741 N N . SER A 1 101 ? 15.710 15.001 -14.323 1.00 45.09 101 SER A N 1
ATOM 742 C CA . SER A 1 101 ? 16.912 15.780 -14.670 1.00 45.09 101 SER A CA 1
ATOM 743 C C . SER A 1 101 ? 17.886 15.008 -15.568 1.00 45.09 101 SER A C 1
ATOM 745 O O . SER A 1 101 ? 18.516 15.612 -16.427 1.00 45.09 101 SER A O 1
ATOM 747 N N . ALA A 1 102 ? 17.985 13.680 -15.426 1.00 47.31 102 ALA A N 1
ATOM 748 C CA . ALA A 1 102 ? 18.757 12.844 -16.350 1.00 47.31 102 ALA A CA 1
ATOM 749 C C . ALA A 1 102 ? 18.088 12.725 -17.735 1.00 47.31 102 ALA A C 1
ATOM 751 O O . ALA A 1 102 ? 18.788 12.644 -18.738 1.00 47.31 102 ALA A O 1
ATOM 752 N N . ALA A 1 103 ? 16.752 12.771 -17.802 1.00 42.50 103 ALA A N 1
ATOM 753 C CA . ALA A 1 103 ? 16.000 12.828 -19.058 1.00 42.50 103 ALA A CA 1
ATOM 754 C C . ALA A 1 103 ? 16.039 14.219 -19.727 1.00 42.50 103 ALA A C 1
ATOM 756 O O . ALA A 1 103 ? 15.896 14.313 -20.942 1.00 42.50 103 ALA A O 1
ATOM 757 N N . ALA A 1 104 ? 16.266 15.293 -18.959 1.00 38.06 104 ALA A N 1
ATOM 758 C CA . ALA A 1 104 ? 16.388 16.659 -19.477 1.00 38.06 104 ALA A CA 1
ATOM 759 C C . ALA A 1 104 ? 17.759 16.963 -20.121 1.00 38.06 104 ALA A C 1
ATOM 761 O O . ALA A 1 104 ? 17.872 17.916 -20.889 1.00 38.06 104 ALA A O 1
ATOM 762 N N . ILE A 1 105 ? 18.791 16.141 -19.881 1.00 39.62 105 ILE A N 1
ATOM 763 C CA . ILE A 1 105 ? 20.078 16.190 -20.605 1.00 39.62 105 ILE A CA 1
ATOM 764 C C . ILE A 1 105 ? 19.994 15.237 -21.809 1.00 39.62 105 ILE A C 1
ATOM 766 O O . ILE A 1 105 ? 20.734 14.268 -21.936 1.00 39.62 105 ILE A O 1
ATOM 770 N N . GLY A 1 106 ? 19.009 15.482 -22.670 1.00 42.25 106 GLY A N 1
ATOM 771 C CA . GLY A 1 106 ? 18.680 14.651 -23.827 1.00 42.25 106 GLY A CA 1
ATOM 772 C C . GLY A 1 106 ? 18.412 15.469 -25.085 1.00 42.25 106 GLY A C 1
ATOM 773 O O . GLY A 1 106 ? 17.613 15.061 -25.917 1.00 42.25 106 GLY A O 1
ATOM 774 N N . THR A 1 107 ? 19.056 16.628 -25.231 1.00 38.62 107 THR A N 1
ATOM 775 C CA . THR A 1 107 ? 19.038 17.403 -26.479 1.00 38.62 107 THR A CA 1
ATOM 776 C C . THR A 1 107 ? 20.403 18.042 -26.697 1.00 38.62 107 THR A C 1
ATOM 778 O O . THR A 1 107 ? 20.667 19.139 -26.217 1.00 38.62 107 THR A O 1
ATOM 781 N N . GLY A 1 108 ? 21.278 17.331 -27.417 1.00 33.06 108 GLY A N 1
ATOM 782 C CA . GLY A 1 108 ? 22.491 17.903 -28.005 1.00 33.06 108 GLY A CA 1
ATOM 783 C C . GLY A 1 108 ? 23.745 17.033 -27.902 1.00 33.06 108 GLY A C 1
ATOM 784 O O . GLY A 1 108 ? 24.429 17.068 -26.891 1.00 33.06 108 GLY A O 1
ATOM 785 N N . GLY A 1 109 ? 24.087 16.351 -29.002 1.00 30.75 109 GLY A N 1
ATOM 786 C CA . GLY A 1 109 ? 25.483 16.104 -29.393 1.00 30.75 109 GLY A CA 1
ATOM 787 C C . GLY A 1 109 ? 26.169 14.826 -28.892 1.00 30.75 109 GLY A C 1
ATOM 788 O O . GLY A 1 109 ? 26.679 14.778 -27.785 1.00 30.75 109 GLY A O 1
ATOM 789 N N . GLY A 1 110 ? 26.241 13.834 -29.789 1.00 37.59 110 GLY A N 1
ATOM 790 C CA . GLY A 1 110 ? 27.290 12.812 -29.949 1.00 37.59 110 GLY A CA 1
ATOM 791 C C . GLY A 1 110 ? 28.179 12.423 -28.761 1.00 37.59 110 GLY A C 1
ATOM 792 O O . GLY A 1 110 ? 29.192 13.058 -28.496 1.00 37.59 110 GLY A O 1
ATOM 793 N N . GLY A 1 111 ? 27.888 11.259 -28.181 1.00 26.23 111 GLY A N 1
ATOM 794 C CA . GLY A 1 111 ? 28.811 10.494 -27.346 1.00 26.23 111 GLY A CA 1
ATOM 795 C C . GLY A 1 111 ? 28.153 9.182 -26.943 1.00 26.23 111 GLY A C 1
ATOM 796 O O . GLY A 1 111 ? 27.246 9.176 -26.117 1.00 26.23 111 GLY A O 1
ATOM 797 N N . ALA A 1 112 ? 28.553 8.078 -27.573 1.00 31.39 112 ALA A N 1
ATOM 798 C CA . ALA A 1 112 ? 28.064 6.750 -27.231 1.00 31.39 112 ALA A CA 1
ATOM 799 C C . ALA A 1 112 ? 28.388 6.448 -25.760 1.00 31.39 112 ALA A C 1
ATOM 801 O O . ALA A 1 112 ? 29.548 6.256 -25.400 1.00 31.39 112 ALA A O 1
ATOM 802 N N . PHE A 1 113 ? 27.368 6.398 -24.902 1.00 31.12 113 PHE A N 1
ATOM 803 C CA . PHE A 1 113 ? 27.506 5.764 -23.598 1.00 31.12 113 PHE A CA 1
ATOM 804 C C . PHE A 1 113 ? 27.597 4.258 -23.837 1.00 31.12 113 PHE A C 1
ATOM 806 O O . PHE A 1 113 ? 26.590 3.582 -24.035 1.00 31.12 113 PHE A O 1
ATOM 813 N N . GLN A 1 114 ? 28.822 3.733 -23.833 1.00 33.12 114 GLN A N 1
ATOM 814 C CA . GLN A 1 114 ? 29.055 2.321 -23.568 1.00 33.12 114 GLN A CA 1
ATOM 815 C C . GLN A 1 114 ? 28.556 2.033 -22.155 1.00 33.12 114 GLN A C 1
ATOM 817 O O . GLN A 1 114 ? 29.220 2.305 -21.156 1.00 33.12 114 GLN A O 1
ATOM 822 N N . GLN A 1 115 ? 27.331 1.524 -22.097 1.00 38.47 115 GLN A N 1
ATOM 823 C CA . GLN A 1 115 ? 26.770 0.886 -20.927 1.00 38.47 115 GLN A CA 1
ATOM 824 C C . GLN A 1 115 ? 27.617 -0.356 -20.650 1.00 38.47 115 GLN A C 1
ATOM 826 O O . GLN A 1 115 ? 27.464 -1.386 -21.298 1.00 38.47 115 GLN A O 1
ATOM 831 N N . SER A 1 116 ? 28.578 -0.232 -19.739 1.00 37.34 116 SER A N 1
ATOM 832 C CA . SER A 1 116 ? 29.249 -1.393 -19.179 1.00 37.34 116 SER A CA 1
ATOM 833 C C . SER A 1 116 ? 28.246 -2.163 -18.315 1.00 37.34 116 SER A C 1
ATOM 835 O O . SER A 1 116 ? 27.508 -1.570 -17.528 1.00 37.34 116 SER A O 1
ATOM 837 N N . ASP A 1 117 ? 28.242 -3.489 -18.458 1.00 38.09 117 ASP A N 1
ATOM 838 C CA . ASP A 1 117 ? 27.427 -4.490 -17.739 1.00 38.09 117 ASP A CA 1
ATOM 839 C C . ASP A 1 117 ? 27.605 -4.504 -16.201 1.00 38.09 117 ASP A C 1
ATOM 841 O O . ASP A 1 117 ? 27.209 -5.441 -15.508 1.00 38.09 117 ASP A O 1
ATOM 845 N N . ALA A 1 118 ? 28.192 -3.462 -15.615 1.00 37.38 118 ALA A N 1
ATOM 846 C CA . ALA A 1 118 ? 28.344 -3.322 -14.180 1.00 37.38 118 ALA A CA 1
ATOM 847 C C . ALA A 1 118 ? 27.196 -2.476 -13.617 1.00 37.38 118 ALA A C 1
ATOM 849 O O . ALA A 1 118 ? 27.183 -1.247 -13.735 1.00 37.38 118 ALA A O 1
ATOM 850 N N . ALA A 1 119 ? 26.247 -3.133 -12.943 1.00 32.62 119 ALA A N 1
ATOM 851 C CA . ALA A 1 119 ? 25.288 -2.468 -12.070 1.00 32.62 119 ALA A CA 1
ATOM 852 C C . ALA A 1 119 ? 26.050 -1.642 -11.017 1.00 32.62 119 ALA A C 1
ATOM 854 O O . ALA A 1 119 ? 26.511 -2.156 -10.000 1.00 32.62 119 ALA A O 1
ATOM 855 N N . THR A 1 120 ? 26.220 -0.347 -11.276 1.00 30.47 120 THR A N 1
ATOM 856 C CA . THR A 1 120 ? 26.890 0.556 -10.342 1.00 30.47 120 THR A CA 1
ATOM 857 C C . THR A 1 120 ? 25.898 0.888 -9.239 1.00 30.47 120 THR A C 1
ATOM 859 O O . THR A 1 120 ? 24.991 1.699 -9.423 1.00 30.47 120 THR A O 1
ATOM 862 N N . VAL A 1 121 ? 26.042 0.222 -8.093 1.00 34.16 121 VAL A N 1
ATOM 863 C CA . VAL A 1 121 ? 25.271 0.523 -6.884 1.00 34.16 121 VAL A CA 1
ATOM 864 C C . VAL A 1 121 ? 25.817 1.831 -6.305 1.00 34.16 121 VAL A C 1
ATOM 866 O O . VAL A 1 121 ? 26.977 1.865 -5.892 1.00 34.16 121 V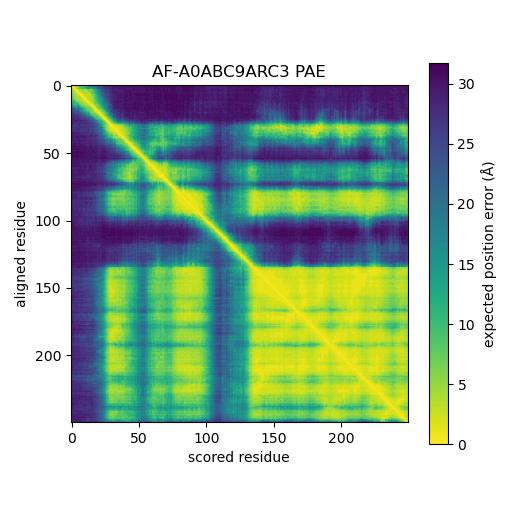AL A O 1
ATOM 869 N N . PRO A 1 122 ? 25.038 2.928 -6.264 1.00 37.38 122 PRO A N 1
ATOM 870 C CA . PRO A 1 122 ? 25.552 4.202 -5.783 1.00 37.38 122 PRO A CA 1
ATOM 871 C C . PRO A 1 122 ? 25.819 4.128 -4.276 1.00 37.38 122 PRO A C 1
ATOM 873 O O . PRO A 1 122 ? 24.892 4.134 -3.467 1.00 37.38 122 PRO A O 1
ATOM 876 N N . THR A 1 123 ? 27.090 4.087 -3.884 1.00 37.44 123 THR A N 1
ATOM 877 C CA . THR A 1 123 ? 27.519 4.041 -2.475 1.00 37.44 123 THR A CA 1
ATOM 878 C C . THR A 1 123 ? 27.415 5.398 -1.771 1.00 37.44 123 THR A C 1
ATOM 880 O O . THR A 1 123 ? 27.418 5.461 -0.545 1.00 37.44 123 THR A O 1
ATOM 883 N N . THR A 1 124 ? 27.268 6.495 -2.520 1.00 42.00 124 THR A N 1
ATOM 884 C CA . THR A 1 124 ? 27.351 7.874 -2.003 1.00 42.00 124 THR A CA 1
ATOM 885 C C . THR A 1 124 ? 26.004 8.589 -1.848 1.00 42.00 124 THR A C 1
ATOM 887 O O . THR A 1 124 ? 25.926 9.612 -1.173 1.00 42.00 124 THR A O 1
ATOM 890 N N . LEU A 1 125 ? 24.908 8.047 -2.392 1.00 44.09 125 LEU A N 1
ATOM 891 C CA . LEU A 1 125 ? 23.573 8.669 -2.317 1.00 44.09 125 LEU A CA 1
ATOM 892 C C . LEU A 1 125 ? 22.982 8.696 -0.892 1.00 44.09 125 LEU A C 1
ATOM 894 O O . LEU A 1 125 ? 22.122 9.525 -0.599 1.00 44.09 125 LEU A O 1
ATOM 898 N N . GLY A 1 126 ? 23.447 7.814 0.001 1.00 39.62 126 GLY A N 1
ATOM 899 C CA . GLY A 1 126 ? 23.062 7.802 1.419 1.00 39.62 126 GLY A CA 1
ATOM 900 C C . GLY A 1 126 ? 23.758 8.873 2.270 1.00 39.62 126 GLY A C 1
ATOM 901 O O . GLY A 1 126 ? 23.231 9.257 3.313 1.00 39.62 126 GLY A O 1
ATOM 902 N N . ALA A 1 127 ? 24.903 9.395 1.817 1.00 41.50 127 ALA A N 1
ATOM 903 C CA . ALA A 1 127 ? 25.668 10.407 2.548 1.00 41.50 127 ALA A CA 1
ATOM 904 C C . ALA A 1 127 ? 25.066 11.816 2.404 1.00 41.50 127 ALA A C 1
ATOM 906 O O . ALA A 1 127 ? 25.104 12.598 3.345 1.00 41.50 127 ALA A O 1
ATOM 907 N N . SER A 1 128 ? 24.426 12.130 1.269 1.00 43.28 128 SER A N 1
ATOM 908 C CA .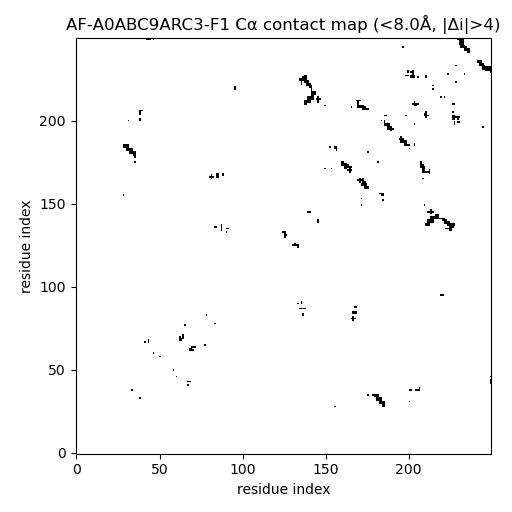 SER A 1 128 ? 23.853 13.465 1.013 1.00 43.28 128 SER A CA 1
ATOM 909 C C . SER A 1 128 ? 22.601 13.803 1.836 1.00 43.28 128 SER A C 1
ATOM 911 O O . SER A 1 128 ? 22.119 14.926 1.764 1.00 43.28 128 SER A O 1
ATOM 913 N N . LEU A 1 129 ? 22.043 12.841 2.581 1.00 45.38 129 LEU A N 1
ATOM 914 C CA . LEU A 1 129 ? 20.833 13.015 3.401 1.00 45.38 129 LEU A CA 1
ATOM 915 C C . LEU A 1 129 ? 21.023 12.547 4.855 1.00 45.38 129 LEU A C 1
ATOM 917 O O . LEU A 1 129 ? 20.033 12.318 5.547 1.00 45.38 129 LEU A O 1
ATOM 921 N N . ASP A 1 130 ? 22.274 12.337 5.286 1.00 40.94 130 ASP A N 1
ATOM 922 C CA . ASP A 1 130 ? 22.644 11.822 6.619 1.00 40.94 130 ASP A CA 1
ATOM 923 C C . ASP A 1 130 ? 21.876 10.546 7.033 1.00 40.94 130 ASP A C 1
ATOM 925 O O . ASP A 1 130 ? 21.617 10.232 8.195 1.00 40.94 130 ASP A O 1
ATOM 929 N N . SER A 1 131 ? 21.449 9.780 6.030 1.00 46.47 131 SER A N 1
ATOM 930 C CA . SER A 1 131 ? 20.668 8.574 6.210 1.00 46.47 131 SER A CA 1
ATOM 931 C C . SER A 1 131 ? 21.322 7.519 5.337 1.00 46.47 131 SER A C 1
ATOM 933 O O . SER A 1 131 ? 21.052 7.417 4.140 1.00 46.47 131 SER A O 1
ATOM 935 N N . LEU A 1 132 ? 22.152 6.679 5.954 1.00 47.56 132 LEU A N 1
ATOM 936 C CA . LEU A 1 132 ? 22.631 5.406 5.396 1.00 47.56 132 LEU A CA 1
ATOM 937 C C . LEU A 1 132 ? 21.465 4.409 5.144 1.00 47.56 132 LEU A C 1
ATOM 939 O O . LEU A 1 132 ? 21.600 3.205 5.330 1.00 47.56 132 LEU A O 1
ATOM 943 N N . GLN A 1 133 ? 20.276 4.906 4.792 1.00 53.50 133 GLN A N 1
ATOM 944 C CA . GLN A 1 133 ? 19.034 4.180 4.597 1.00 53.50 133 GLN A CA 1
ATOM 945 C C . GLN A 1 133 ? 18.388 4.640 3.286 1.00 53.50 133 GLN A C 1
ATOM 947 O O . GLN A 1 133 ? 17.622 5.604 3.247 1.00 53.50 133 GLN A O 1
ATOM 952 N N . TYR A 1 134 ? 18.661 3.923 2.200 1.00 56.38 134 TYR A N 1
ATOM 953 C CA . TYR A 1 134 ? 17.936 4.058 0.935 1.00 56.38 134 TYR A CA 1
ATOM 954 C C . TYR A 1 134 ? 16.718 3.120 0.940 1.00 56.38 134 TYR A C 1
ATOM 956 O O . TYR A 1 134 ? 16.667 2.136 0.212 1.00 56.38 134 TYR A O 1
ATOM 964 N N . ARG A 1 135 ? 15.765 3.344 1.855 1.00 70.81 135 ARG A N 1
ATOM 965 C CA . ARG A 1 135 ? 14.621 2.434 2.038 1.00 70.81 135 ARG A CA 1
ATOM 966 C C . ARG A 1 135 ? 13.299 3.165 1.954 1.00 70.81 135 ARG A C 1
ATOM 968 O O . ARG A 1 135 ? 13.000 3.989 2.821 1.00 70.81 135 ARG A O 1
ATOM 975 N N . HIS A 1 136 ? 12.498 2.796 0.962 1.00 81.00 136 HIS A N 1
ATOM 976 C CA . HIS A 1 136 ? 11.101 3.188 0.928 1.00 81.00 136 HIS A CA 1
ATOM 977 C C . HIS A 1 136 ? 10.297 2.393 1.940 1.00 81.00 136 HIS A C 1
ATOM 979 O O . HIS A 1 136 ? 10.435 1.171 2.020 1.00 81.00 136 HIS A O 1
ATOM 985 N N . VAL A 1 137 ? 9.496 3.082 2.747 1.00 87.62 137 VAL A N 1
ATOM 986 C CA . VAL A 1 137 ? 8.692 2.417 3.778 1.00 87.62 137 VAL A CA 1
ATOM 987 C C . VAL A 1 137 ? 7.486 1.766 3.111 1.00 87.62 137 VAL A C 1
ATOM 989 O O . VAL A 1 137 ? 7.278 0.567 3.269 1.00 87.62 137 VAL A O 1
ATOM 992 N N . VAL A 1 138 ? 6.752 2.536 2.311 1.00 92.00 138 VAL A N 1
ATOM 993 C CA . VAL A 1 138 ? 5.514 2.123 1.642 1.00 92.00 138 VAL A CA 1
ATOM 994 C C . VAL A 1 138 ? 5.650 2.172 0.125 1.00 92.00 138 VAL A C 1
ATOM 996 O O . VAL A 1 138 ? 6.565 2.800 -0.408 1.00 92.00 138 VAL A O 1
ATOM 999 N N . THR A 1 139 ? 4.750 1.489 -0.578 1.00 92.50 139 THR A N 1
ATOM 1000 C CA . THR A 1 139 ? 4.744 1.470 -2.042 1.00 92.50 139 THR A CA 1
ATOM 1001 C C . THR A 1 139 ? 4.230 2.790 -2.596 1.00 92.50 139 THR A C 1
ATOM 1003 O O . THR A 1 139 ? 3.219 3.326 -2.138 1.00 92.50 139 THR A O 1
ATOM 1006 N N . ARG A 1 140 ? 4.927 3.301 -3.610 1.00 92.25 140 ARG A N 1
ATOM 1007 C CA . ARG A 1 140 ? 4.540 4.473 -4.392 1.00 92.25 140 ARG A CA 1
ATOM 1008 C C . ARG A 1 140 ? 3.973 4.039 -5.729 1.00 92.25 140 ARG A C 1
ATOM 1010 O O . ARG A 1 140 ? 4.560 3.185 -6.392 1.00 92.25 140 ARG A O 1
ATOM 1017 N N . LEU A 1 141 ? 2.848 4.625 -6.116 1.00 92.38 141 LEU A N 1
ATOM 1018 C CA . LEU A 1 141 ? 2.182 4.334 -7.381 1.00 92.38 141 LEU A CA 1
ATOM 1019 C C . LEU A 1 141 ? 1.916 5.628 -8.159 1.00 92.38 141 LEU A C 1
ATOM 1021 O O . LEU A 1 141 ? 1.594 6.635 -7.522 1.00 92.38 141 LEU A O 1
ATOM 1025 N N . PRO A 1 142 ? 1.947 5.582 -9.507 1.00 92.19 142 PRO A N 1
ATOM 1026 C CA . PRO A 1 142 ? 1.367 6.614 -10.369 1.00 92.19 142 PRO A CA 1
ATOM 1027 C C . PRO A 1 142 ? 0.004 7.094 -9.852 1.00 92.19 142 PRO A C 1
ATOM 1029 O O . PRO A 1 142 ? -0.782 6.293 -9.328 1.00 92.19 142 PRO A O 1
ATOM 1032 N N . ARG A 1 143 ? -0.279 8.395 -9.973 1.00 92.75 143 ARG A N 1
ATOM 1033 C CA . ARG A 1 143 ? -1.463 9.049 -9.381 1.00 92.75 143 ARG A CA 1
ATOM 1034 C C . ARG A 1 143 ? -2.770 8.301 -9.664 1.00 92.75 143 ARG A C 1
ATOM 1036 O O . ARG A 1 143 ? -3.560 8.077 -8.741 1.00 92.75 143 ARG A O 1
ATOM 1043 N N . THR A 1 144 ? -3.010 7.914 -10.909 1.00 92.00 144 THR A N 1
ATOM 1044 C CA . THR A 1 144 ? -4.226 7.229 -11.356 1.00 92.00 144 THR A CA 1
ATOM 1045 C C . THR A 1 144 ? -4.319 5.827 -10.763 1.00 92.00 144 THR A C 1
ATOM 1047 O O . THR A 1 144 ? -5.359 5.461 -10.210 1.00 92.00 144 THR A O 1
ATOM 1050 N N . ALA A 1 145 ? -3.219 5.070 -10.775 1.00 92.81 145 ALA A N 1
ATOM 1051 C CA . ALA A 1 145 ? -3.165 3.733 -10.182 1.00 92.81 145 ALA A CA 1
ATOM 1052 C C . ALA A 1 145 ? -3.417 3.775 -8.666 1.00 92.81 145 ALA A C 1
ATOM 1054 O O . ALA A 1 145 ? -4.224 3.004 -8.139 1.00 92.81 145 ALA A O 1
ATOM 1055 N N . TYR A 1 146 ? -2.784 4.721 -7.968 1.00 96.44 146 TYR A N 1
ATOM 1056 C CA . TYR A 1 146 ? -3.017 4.939 -6.545 1.00 96.44 146 TYR A CA 1
ATOM 1057 C C . TYR A 1 146 ? -4.468 5.324 -6.252 1.00 96.44 146 TYR A C 1
ATOM 1059 O O . TYR A 1 146 ? -5.074 4.788 -5.326 1.00 96.44 146 TYR A O 1
ATOM 1067 N N . SER A 1 147 ? -5.039 6.238 -7.039 1.00 96.62 147 SER A N 1
ATOM 1068 C CA . SER A 1 147 ? -6.402 6.730 -6.813 1.00 96.62 147 SER A CA 1
ATOM 1069 C C . SER A 1 147 ? -7.431 5.616 -6.989 1.00 96.62 147 SER A C 1
ATOM 1071 O O . SER A 1 147 ? -8.344 5.494 -6.170 1.00 96.62 147 SER A O 1
ATOM 1073 N N . ALA A 1 148 ? -7.246 4.756 -7.995 1.00 96.56 148 ALA A N 1
ATOM 1074 C CA . ALA A 1 148 ? -8.074 3.572 -8.198 1.00 96.56 148 ALA A CA 1
ATOM 1075 C C . ALA A 1 148 ? -7.977 2.600 -7.010 1.00 96.56 148 ALA A C 1
ATOM 1077 O O . ALA A 1 148 ? -9.007 2.207 -6.455 1.00 96.56 148 ALA A O 1
ATOM 1078 N N . LEU A 1 149 ? -6.756 2.272 -6.568 1.00 97.25 149 LEU A N 1
ATOM 1079 C CA . LEU A 1 149 ? -6.525 1.394 -5.417 1.00 97.25 149 LEU A CA 1
ATOM 1080 C C . LEU A 1 149 ? -7.142 1.969 -4.135 1.00 97.25 149 LEU A C 1
ATOM 1082 O O . LEU A 1 149 ? -7.904 1.288 -3.454 1.00 97.25 149 LEU A O 1
ATOM 1086 N N . SER A 1 150 ? -6.846 3.231 -3.820 1.00 97.31 150 SER A N 1
ATOM 1087 C CA . SER A 1 150 ? -7.342 3.926 -2.630 1.00 97.31 150 SER A CA 1
ATOM 1088 C C . SER A 1 150 ? -8.871 3.984 -2.607 1.00 97.31 150 SER A C 1
ATOM 1090 O O . SER A 1 15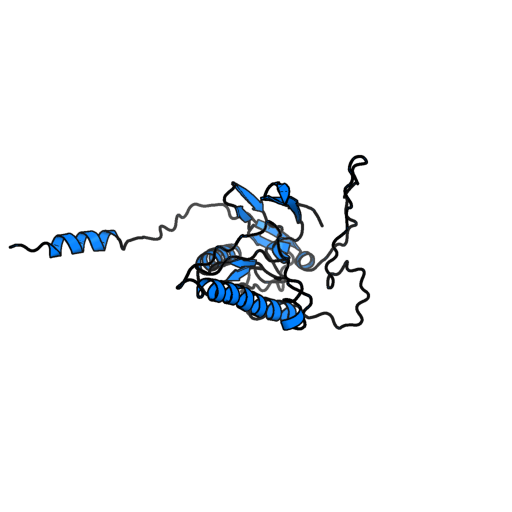0 ? -9.484 3.728 -1.570 1.00 97.31 150 SER A O 1
ATOM 1092 N N . SER A 1 151 ? -9.501 4.273 -3.749 1.00 97.69 151 SER A N 1
ATOM 1093 C CA . SER A 1 151 ? -10.960 4.303 -3.883 1.00 97.69 151 SER A CA 1
ATOM 1094 C C . SER A 1 151 ? -11.586 2.929 -3.628 1.00 97.69 151 SER A C 1
ATOM 1096 O O . SER A 1 151 ? -12.461 2.796 -2.768 1.00 97.69 151 SER A O 1
ATOM 1098 N N . ALA A 1 152 ? -11.086 1.885 -4.298 1.00 97.25 152 ALA A N 1
ATOM 1099 C CA . ALA A 1 152 ? -11.570 0.518 -4.116 1.00 97.25 152 ALA A CA 1
ATOM 1100 C C . ALA A 1 152 ? -11.373 0.029 -2.672 1.00 97.25 152 ALA A C 1
ATOM 1102 O O . ALA A 1 152 ? -12.278 -0.560 -2.076 1.00 97.25 152 ALA A O 1
ATOM 1103 N N . PHE A 1 153 ? -10.223 0.339 -2.071 1.00 97.62 153 PHE A N 1
ATOM 1104 C CA . PHE A 1 153 ? -9.925 -0.020 -0.689 1.00 97.62 153 PHE A CA 1
ATOM 1105 C C . PHE A 1 153 ? -10.872 0.677 0.297 1.00 97.62 153 PHE A C 1
ATOM 1107 O O . PHE A 1 153 ? -11.422 0.032 1.190 1.00 97.62 153 PHE A O 1
ATOM 1114 N N . LYS A 1 154 ? -11.145 1.976 0.106 1.00 97.75 154 LYS A N 1
ATOM 1115 C CA . LYS A 1 154 ? -12.134 2.729 0.900 1.00 97.75 154 LYS A CA 1
ATOM 1116 C C . LYS A 1 154 ? -13.533 2.127 0.783 1.00 97.75 154 LYS A C 1
ATOM 1118 O O . LYS A 1 154 ? -14.216 2.008 1.799 1.00 97.75 154 LYS A O 1
ATOM 1123 N N . ALA A 1 155 ? -13.941 1.708 -0.414 1.00 96.88 155 ALA A N 1
ATOM 1124 C CA . ALA A 1 155 ? -15.223 1.039 -0.622 1.00 96.88 155 ALA A CA 1
ATOM 1125 C C . ALA A 1 155 ? -15.301 -0.309 0.122 1.00 96.88 155 ALA A C 1
ATOM 1127 O O . ALA A 1 155 ? -16.303 -0.589 0.784 1.00 96.88 155 ALA A O 1
ATOM 1128 N N . GLY A 1 156 ? -14.229 -1.110 0.088 1.00 95.31 156 GLY A N 1
ATOM 1129 C CA . GLY A 1 156 ? -14.134 -2.377 0.825 1.00 95.31 156 GLY A CA 1
ATOM 1130 C C . GLY A 1 156 ? -14.093 -2.209 2.349 1.00 95.31 156 GLY A C 1
ATOM 1131 O O . GLY A 1 156 ? -14.568 -3.068 3.087 1.00 95.31 156 GLY A O 1
ATOM 1132 N N . MET A 1 157 ? -13.601 -1.067 2.827 1.00 96.00 157 MET A N 1
ATOM 1133 C CA . MET A 1 157 ? -13.464 -0.744 4.250 1.00 96.00 157 MET A CA 1
ATOM 1134 C C . MET A 1 157 ? -14.620 0.100 4.811 1.00 96.00 157 MET A C 1
ATOM 1136 O O . MET A 1 157 ? -14.517 0.595 5.932 1.00 96.00 157 MET A O 1
ATOM 1140 N N . LYS A 1 158 ? -15.741 0.250 4.085 1.00 95.44 158 LYS A N 1
ATOM 1141 C CA . LYS A 1 158 ? -16.849 1.179 4.417 1.00 95.44 158 LYS A CA 1
ATOM 1142 C C . LYS A 1 158 ? -17.404 1.084 5.845 1.00 95.44 158 LYS A C 1
ATOM 1144 O O . LYS A 1 158 ? -17.974 2.049 6.341 1.00 95.44 158 LYS A O 1
ATOM 1149 N N . LYS A 1 159 ? -17.269 -0.078 6.495 1.00 94.06 159 LYS A N 1
ATOM 1150 C CA . LYS A 1 159 ? -17.748 -0.317 7.867 1.00 94.06 159 LYS A CA 1
ATOM 1151 C C . LYS A 1 159 ? -16.881 0.348 8.942 1.00 94.06 159 LYS A C 1
ATOM 1153 O O . LYS A 1 159 ? -17.306 0.453 10.088 1.00 94.06 159 LYS A O 1
ATOM 1158 N N . TYR A 1 160 ? -15.677 0.791 8.587 1.00 95.88 160 TYR A N 1
ATOM 1159 C CA . TYR A 1 160 ? -14.743 1.436 9.499 1.00 95.88 160 TYR A CA 1
ATOM 1160 C C . TYR A 1 160 ? -14.742 2.950 9.303 1.00 95.88 160 TYR A C 1
ATOM 1162 O O . TYR A 1 160 ? -14.668 3.459 8.184 1.00 95.88 160 TYR A O 1
ATOM 1170 N N . ARG A 1 161 ? -14.774 3.692 10.414 1.00 96.69 161 ARG A N 1
ATOM 1171 C CA . ARG A 1 161 ? -14.681 5.157 10.392 1.00 96.69 161 ARG A CA 1
ATOM 1172 C C . ARG A 1 161 ? -13.316 5.581 9.849 1.00 96.69 161 ARG A C 1
ATOM 1174 O O . ARG A 1 161 ? -12.307 5.013 10.255 1.00 96.69 161 ARG A O 1
ATOM 1181 N N . ARG A 1 162 ? -13.259 6.609 8.997 1.00 97.06 162 ARG A N 1
ATOM 1182 C CA . ARG A 1 162 ? -11.976 7.178 8.545 1.00 97.06 162 ARG A CA 1
ATOM 1183 C C . ARG A 1 162 ? -11.215 7.839 9.697 1.00 97.06 162 ARG A C 1
ATOM 1185 O O . ARG A 1 162 ? -11.822 8.401 10.609 1.00 97.06 162 ARG A O 1
ATOM 1192 N N . ALA A 1 163 ? -9.893 7.788 9.627 1.00 96.25 163 ALA A N 1
ATOM 1193 C CA . ALA A 1 163 ? -8.977 8.484 10.522 1.00 96.25 163 ALA A CA 1
ATOM 1194 C C . ALA A 1 163 ? -8.194 9.568 9.754 1.00 96.25 163 ALA A C 1
ATOM 1196 O O . ALA A 1 163 ? -8.152 9.524 8.521 1.00 96.25 163 ALA A O 1
ATOM 1197 N N . PRO A 1 164 ? -7.591 10.545 10.456 1.00 95.19 164 PRO A N 1
ATOM 1198 C CA . PRO A 1 164 ? -6.688 11.511 9.839 1.00 95.19 164 PRO A CA 1
ATOM 1199 C C . PRO A 1 164 ? -5.518 10.837 9.116 1.00 95.19 164 PRO A C 1
ATOM 1201 O O . PRO A 1 164 ? -5.101 9.737 9.483 1.00 95.19 164 PRO A O 1
ATOM 1204 N N . ALA A 1 165 ? -4.984 11.525 8.106 1.00 93.31 165 ALA A N 1
ATOM 1205 C CA . ALA A 1 165 ? -3.776 11.104 7.409 1.00 93.31 165 ALA A CA 1
ATOM 1206 C C . ALA A 1 165 ? -2.584 10.998 8.377 1.00 93.31 165 ALA A C 1
ATOM 1208 O O . ALA A 1 165 ? -2.487 11.760 9.342 1.00 93.31 165 ALA A O 1
ATOM 1209 N N . SER A 1 166 ? -1.659 10.081 8.093 1.00 89.25 166 SER A N 1
ATOM 1210 C CA . SER A 1 166 ? -0.499 9.802 8.943 1.00 89.25 166 SER A CA 1
ATOM 1211 C C . SER A 1 166 ? 0.821 10.026 8.205 1.00 89.25 166 SER A C 1
ATOM 1213 O O . SER A 1 166 ? 0.953 9.750 7.008 1.00 89.25 166 SER A O 1
ATOM 1215 N N . GLY A 1 167 ? 1.808 10.569 8.925 1.00 82.06 167 GLY A N 1
ATOM 1216 C CA . GLY A 1 167 ? 3.181 10.748 8.437 1.00 82.06 167 GLY A CA 1
ATOM 1217 C C . GLY A 1 167 ? 3.325 11.599 7.170 1.00 82.06 167 GLY A C 1
ATOM 1218 O O . GLY A 1 167 ? 4.312 11.455 6.458 1.00 82.06 167 GLY A O 1
ATOM 1219 N N . GLY A 1 168 ? 2.332 12.438 6.842 1.00 83.75 168 GLY A N 1
ATOM 1220 C CA . GLY A 1 168 ? 2.362 13.340 5.682 1.00 83.75 168 GLY A CA 1
ATOM 1221 C C . GLY A 1 168 ? 2.360 12.655 4.306 1.00 83.75 168 GLY A C 1
ATOM 1222 O O . GLY A 1 168 ? 2.633 13.328 3.302 1.00 83.75 168 GLY A O 1
ATOM 1223 N N . ILE A 1 169 ? 2.085 11.346 4.265 1.00 89.56 169 ILE A N 1
ATOM 1224 C CA . ILE A 1 169 ? 2.159 10.490 3.070 1.00 89.56 169 ILE A CA 1
ATOM 1225 C C . ILE A 1 169 ? 1.001 9.483 2.978 1.00 89.56 169 ILE A C 1
ATOM 1227 O O . ILE A 1 169 ? 0.548 9.209 1.872 1.00 89.56 169 ILE A O 1
ATOM 1231 N N . LEU A 1 170 ? 0.503 8.951 4.102 1.00 94.81 170 LEU A N 1
ATOM 1232 C CA . LEU A 1 170 ? -0.597 7.982 4.105 1.00 94.81 170 LEU A CA 1
ATOM 1233 C C . LEU A 1 170 ? -1.926 8.716 4.269 1.00 94.81 170 LEU A C 1
ATOM 1235 O O . LEU A 1 170 ? -2.204 9.251 5.341 1.00 94.81 170 LEU A O 1
ATOM 1239 N N . ASP A 1 171 ? -2.752 8.742 3.224 1.00 95.44 171 ASP A N 1
ATOM 1240 C CA . ASP A 1 171 ? -4.036 9.468 3.231 1.00 95.44 171 ASP A CA 1
ATOM 1241 C C . ASP A 1 171 ? -5.269 8.575 3.466 1.00 95.44 171 ASP A C 1
ATOM 1243 O O . ASP A 1 171 ? -6.382 9.066 3.666 1.00 95.44 171 ASP A O 1
ATOM 1247 N N . THR A 1 172 ? -5.087 7.255 3.424 1.00 97.44 172 THR A N 1
ATOM 1248 C CA . THR A 1 172 ? -6.175 6.278 3.492 1.00 97.44 172 THR A CA 1
ATOM 1249 C C . THR A 1 172 ? -6.082 5.525 4.811 1.00 97.44 172 THR A C 1
ATOM 1251 O O . THR A 1 172 ? -5.529 4.432 4.881 1.00 97.44 172 THR A O 1
ATOM 1254 N N . CYS A 1 173 ? -6.608 6.143 5.869 1.00 97.62 173 CYS A N 1
ATOM 1255 C CA . CYS A 1 173 ? -6.520 5.651 7.244 1.00 97.62 173 CYS A CA 1
ATOM 1256 C C . CYS A 1 173 ? -7.902 5.415 7.865 1.00 97.62 173 CYS A C 1
ATOM 1258 O O . CYS A 1 173 ? -8.874 6.111 7.551 1.00 97.62 173 CYS A O 1
ATOM 1260 N N . PHE A 1 174 ? -7.986 4.456 8.787 1.00 97.00 174 PHE A N 1
ATOM 1261 C CA . PHE A 1 174 ? -9.222 4.039 9.450 1.00 97.00 174 PHE A CA 1
ATOM 1262 C C . PHE A 1 174 ? -9.052 3.992 10.968 1.00 97.00 174 PHE A C 1
ATOM 1264 O O . PHE A 1 174 ? -7.963 3.801 11.491 1.00 97.00 174 PHE A O 1
ATOM 1271 N N . ASN A 1 175 ? -10.133 4.185 11.711 1.00 95.56 175 ASN A N 1
ATOM 1272 C CA . ASN A 1 175 ? -10.144 4.055 13.157 1.00 95.56 175 ASN A CA 1
ATOM 1273 C C . ASN A 1 175 ? -10.700 2.687 13.552 1.00 95.56 175 ASN A C 1
ATOM 1275 O O . ASN A 1 175 ? -11.902 2.452 13.429 1.00 95.56 175 ASN A O 1
ATOM 1279 N N . PHE A 1 176 ? -9.837 1.838 14.104 1.00 93.94 176 PHE A N 1
ATOM 1280 C CA . PHE A 1 176 ? -10.206 0.511 14.599 1.00 93.94 176 PHE A CA 1
ATOM 1281 C C . PHE A 1 176 ? -10.520 0.476 16.101 1.00 93.94 176 PHE A C 1
ATOM 1283 O O . PHE A 1 176 ? -10.720 -0.599 16.657 1.00 93.94 176 PHE A O 1
ATOM 1290 N N . LYS A 1 177 ? -10.595 1.627 16.787 1.00 91.44 177 LYS A N 1
ATOM 1291 C CA . LYS A 1 177 ? -10.963 1.665 18.211 1.00 91.44 177 LYS A CA 1
ATOM 1292 C C . LYS A 1 177 ? -12.312 0.969 18.438 1.00 91.44 177 LYS A C 1
ATOM 1294 O O . LYS A 1 177 ? -13.299 1.315 17.790 1.00 91.44 177 LYS A O 1
ATOM 1299 N N . GLY A 1 178 ? -12.337 0.022 19.375 1.00 88.88 178 GLY A N 1
ATOM 1300 C CA . GLY A 1 178 ? -13.520 -0.782 19.701 1.00 88.88 178 GLY A CA 1
ATOM 1301 C C . GLY A 1 178 ? -13.741 -1.995 18.791 1.00 88.88 178 GLY A C 1
ATOM 1302 O O . GLY A 1 178 ? -14.735 -2.689 18.961 1.00 88.88 178 GLY A O 1
ATOM 1303 N N . GLN A 1 179 ? -12.840 -2.265 17.842 1.00 89.81 179 GLN A N 1
ATOM 1304 C CA . GLN A 1 179 ? -12.870 -3.471 17.014 1.00 89.81 179 GLN A CA 1
ATOM 1305 C C . GLN A 1 179 ? -11.924 -4.521 17.605 1.00 89.81 179 GLN A C 1
ATOM 1307 O O . GLN A 1 179 ? -10.759 -4.225 17.861 1.00 89.81 179 GLN A O 1
ATOM 1312 N N . SER A 1 180 ? -12.407 -5.748 17.806 1.00 85.81 180 SER A N 1
ATOM 1313 C CA . SER A 1 180 ? -11.563 -6.892 18.188 1.00 85.81 180 SER A CA 1
ATOM 1314 C C . SER A 1 180 ? -10.888 -7.540 16.976 1.00 85.81 180 SER A C 1
ATOM 1316 O O . SER A 1 180 ? -9.776 -8.052 17.076 1.00 85.81 180 SER A O 1
ATOM 1318 N N . SER A 1 181 ? -11.543 -7.477 15.815 1.00 89.62 181 SER A N 1
ATOM 1319 C CA . SER A 1 181 ? -11.040 -7.992 14.545 1.00 89.62 181 SER A CA 1
ATOM 1320 C C . SER A 1 181 ? -11.338 -7.031 13.396 1.00 89.62 181 SER A C 1
ATOM 1322 O O . SER A 1 181 ? -12.333 -6.299 13.400 1.00 89.62 181 SER A O 1
ATOM 1324 N N . VAL A 1 182 ? -10.453 -7.021 12.400 1.00 92.19 182 VAL A N 1
ATOM 1325 C CA . VAL A 1 182 ? -10.550 -6.168 11.216 1.00 92.19 182 VAL A CA 1
ATOM 1326 C C . VAL A 1 182 ? -10.527 -7.030 9.958 1.00 92.19 182 VAL A C 1
ATOM 1328 O O . VAL A 1 182 ? -9.659 -7.881 9.801 1.00 92.19 182 VAL A O 1
ATOM 1331 N N . SER A 1 183 ? -11.485 -6.812 9.056 1.00 94.00 183 SER A N 1
ATOM 1332 C CA . SER A 1 183 ? -11.523 -7.433 7.729 1.00 94.00 183 SER A CA 1
ATOM 1333 C C . SER A 1 183 ? -10.845 -6.496 6.739 1.00 94.00 183 SER A C 1
ATOM 1335 O O . SER A 1 183 ? -11.374 -5.421 6.463 1.00 94.00 183 SER A O 1
ATOM 1337 N N . ILE A 1 184 ? -9.687 -6.898 6.232 1.00 94.38 184 ILE A N 1
ATOM 1338 C CA . ILE A 1 184 ? -8.846 -6.105 5.335 1.00 94.38 184 ILE A CA 1
ATOM 1339 C C . ILE A 1 184 ? -9.014 -6.650 3.910 1.00 94.38 184 ILE A C 1
ATOM 1341 O O . ILE A 1 184 ? -8.815 -7.851 3.718 1.00 94.38 184 ILE A O 1
ATOM 1345 N N . PRO A 1 185 ? -9.371 -5.818 2.912 1.00 95.94 185 PRO A N 1
ATOM 1346 C CA . PRO A 1 185 ? -9.408 -6.235 1.515 1.00 95.94 185 PRO A CA 1
ATOM 1347 C C . PRO A 1 185 ? -8.059 -6.791 1.053 1.00 95.94 185 PRO A C 1
ATOM 1349 O O . PRO A 1 185 ? -7.016 -6.185 1.305 1.00 95.94 185 PRO A O 1
ATOM 1352 N N . THR A 1 186 ? -8.075 -7.923 0.351 1.00 94.44 186 THR A N 1
ATOM 1353 C CA . THR A 1 186 ? -6.874 -8.487 -0.271 1.00 94.44 186 THR A CA 1
ATOM 1354 C C . THR A 1 186 ? -6.377 -7.553 -1.377 1.00 94.44 186 THR A C 1
ATOM 1356 O O . THR A 1 186 ? -7.162 -7.064 -2.191 1.00 94.44 186 THR A O 1
ATOM 1359 N N . VAL A 1 187 ? -5.064 -7.325 -1.428 1.00 94.94 187 VAL A N 1
ATOM 1360 C CA . VAL A 1 187 ? -4.401 -6.537 -2.476 1.00 94.94 187 VAL A CA 1
ATOM 1361 C C . VAL A 1 187 ? -3.305 -7.390 -3.100 1.00 94.94 187 VAL A C 1
ATOM 1363 O O . VAL A 1 187 ? -2.587 -8.092 -2.393 1.00 94.94 187 VAL A O 1
ATOM 1366 N N . ALA A 1 188 ? -3.169 -7.322 -4.422 1.00 92.19 188 ALA A N 1
ATOM 1367 C CA . ALA A 1 188 ? -2.148 -8.053 -5.158 1.00 92.19 188 ALA A CA 1
ATOM 1368 C C . ALA A 1 188 ? -1.367 -7.128 -6.093 1.00 92.19 188 ALA A C 1
ATOM 1370 O O . ALA A 1 188 ? -1.932 -6.202 -6.679 1.00 92.19 188 ALA A O 1
ATOM 1371 N N . LEU A 1 189 ? -0.075 -7.409 -6.254 1.00 89.06 189 LEU A N 1
ATOM 1372 C CA . LEU A 1 189 ? 0.763 -6.824 -7.295 1.00 89.06 189 LEU A CA 1
ATOM 1373 C C . LEU A 1 189 ? 0.748 -7.760 -8.505 1.00 89.06 189 LEU A C 1
ATOM 1375 O O . LEU A 1 189 ? 1.090 -8.936 -8.383 1.00 89.06 189 LEU A O 1
ATOM 1379 N N . VAL A 1 190 ? 0.333 -7.244 -9.659 1.00 88.06 190 VAL A N 1
ATOM 1380 C CA . VAL A 1 190 ? 0.262 -8.002 -10.914 1.00 88.06 190 VAL A CA 1
ATOM 1381 C C . VAL A 1 190 ? 1.346 -7.486 -11.850 1.00 88.06 190 VAL A C 1
ATOM 1383 O O . VAL A 1 190 ? 1.379 -6.297 -12.165 1.00 88.06 190 VAL A O 1
ATOM 1386 N N . PHE A 1 191 ? 2.231 -8.377 -12.287 1.00 82.69 191 PHE A N 1
ATOM 1387 C CA . PHE A 1 191 ? 3.353 -8.059 -13.165 1.00 82.69 191 PHE A CA 1
ATOM 1388 C C . PHE A 1 191 ? 3.047 -8.464 -14.610 1.00 82.69 191 PHE A C 1
ATOM 1390 O O . PHE A 1 191 ? 2.299 -9.409 -14.860 1.00 82.69 191 PHE A O 1
ATOM 1397 N N . SER A 1 192 ? 3.660 -7.776 -15.575 1.00 75.12 192 SER A N 1
ATOM 1398 C CA . SER A 1 192 ? 3.448 -8.003 -17.014 1.00 75.12 192 SER A CA 1
ATOM 1399 C C . SER A 1 192 ? 3.770 -9.429 -17.477 1.00 75.12 192 SER A C 1
ATOM 1401 O O . SER A 1 192 ? 3.174 -9.901 -18.438 1.00 75.12 192 SER A O 1
ATOM 1403 N N . GLY A 1 193 ? 4.652 -10.141 -16.769 1.00 76.25 193 GLY A N 1
ATOM 1404 C CA . GLY A 1 193 ? 4.950 -11.561 -17.002 1.00 76.25 193 GLY A CA 1
ATOM 1405 C C . GLY A 1 193 ? 3.898 -12.541 -16.461 1.00 76.25 193 GLY A C 1
ATOM 1406 O O . GLY A 1 193 ? 4.162 -13.736 -16.409 1.00 76.25 193 GLY A O 1
ATOM 1407 N N . GLY A 1 194 ? 2.742 -12.058 -15.995 1.00 78.00 194 GLY A N 1
ATOM 1408 C CA . GLY A 1 194 ? 1.656 -12.882 -15.451 1.00 78.00 194 GLY A CA 1
ATOM 1409 C C . GLY A 1 194 ? 1.825 -13.279 -13.982 1.00 78.00 194 GLY A C 1
ATOM 1410 O O . GLY A 1 194 ? 0.913 -13.864 -13.401 1.00 78.00 194 GLY A O 1
ATOM 1411 N N . ALA A 1 195 ? 2.953 -12.938 -13.353 1.00 79.31 195 ALA A N 1
ATOM 1412 C CA . ALA A 1 195 ? 3.149 -13.165 -11.928 1.00 79.31 195 ALA A CA 1
ATOM 1413 C C . ALA A 1 195 ? 2.175 -12.307 -11.102 1.00 79.31 195 ALA A C 1
ATOM 1415 O O . ALA A 1 195 ? 2.058 -11.097 -11.310 1.00 79.31 195 ALA A O 1
ATOM 1416 N N . VAL A 1 196 ? 1.502 -12.941 -10.140 1.00 86.50 196 VAL A N 1
ATOM 1417 C CA . VAL A 1 196 ? 0.592 -12.287 -9.193 1.00 86.50 196 VAL A CA 1
ATOM 1418 C C . VAL A 1 196 ? 1.110 -12.521 -7.782 1.00 86.50 196 VAL A C 1
ATOM 1420 O O . VAL A 1 196 ? 1.196 -13.658 -7.323 1.00 86.50 196 VAL A O 1
ATOM 1423 N N . VAL A 1 197 ? 1.434 -11.440 -7.083 1.00 86.00 197 VAL A N 1
ATOM 1424 C CA . VAL A 1 197 ? 1.910 -11.469 -5.698 1.00 86.00 197 VAL A CA 1
ATOM 1425 C C . VAL A 1 197 ? 0.793 -10.953 -4.798 1.00 86.00 197 VAL A C 1
ATOM 1427 O O . VAL A 1 197 ? 0.564 -9.748 -4.714 1.00 86.00 197 VAL A O 1
ATOM 1430 N N . ASN A 1 198 ? 0.070 -11.870 -4.151 1.00 90.69 198 ASN A N 1
ATOM 1431 C CA . ASN A 1 198 ? -0.962 -11.535 -3.166 1.00 90.69 198 ASN A CA 1
ATOM 1432 C C . ASN A 1 198 ? -0.303 -11.097 -1.867 1.00 90.69 198 ASN A C 1
ATOM 1434 O O . ASN A 1 198 ? 0.331 -11.921 -1.221 1.00 90.69 198 ASN A O 1
ATOM 1438 N N . LEU A 1 199 ? -0.465 -9.836 -1.482 1.00 90.62 199 LEU A N 1
ATOM 1439 C CA . LEU A 1 199 ? 0.176 -9.291 -0.294 1.00 90.62 199 LEU A CA 1
ATOM 1440 C C . LEU A 1 199 ? -0.438 -9.871 0.982 1.00 90.62 199 LEU A C 1
ATOM 1442 O O . LEU A 1 199 ? -1.661 -9.970 1.108 1.00 90.62 199 LEU A O 1
ATOM 1446 N N . ASP A 1 200 ? 0.418 -10.173 1.955 1.00 89.56 200 ASP A N 1
ATOM 1447 C CA . ASP A 1 200 ? -0.017 -10.395 3.331 1.00 89.56 200 ASP A CA 1
ATOM 1448 C C . ASP A 1 200 ? -0.665 -9.115 3.883 1.00 89.56 200 ASP A C 1
ATOM 1450 O O . ASP A 1 200 ? -0.248 -8.011 3.509 1.00 89.56 200 ASP A O 1
ATOM 1454 N N . PRO A 1 201 ? -1.667 -9.192 4.775 1.00 90.19 201 PRO A N 1
ATOM 1455 C CA . PRO A 1 201 ? -2.302 -7.981 5.276 1.00 90.19 201 PRO A CA 1
ATOM 1456 C C . PRO A 1 201 ? -1.335 -7.034 6.009 1.00 90.19 201 PRO A C 1
ATOM 1458 O O . PRO A 1 201 ? -1.570 -5.827 5.988 1.00 90.19 201 PRO A O 1
ATOM 1461 N N . ASN A 1 202 ? -0.224 -7.528 6.577 1.00 87.19 202 ASN A N 1
ATOM 1462 C CA . ASN A 1 202 ? 0.848 -6.696 7.150 1.00 87.19 202 ASN A CA 1
ATOM 1463 C C . ASN A 1 202 ? 1.695 -5.974 6.087 1.00 87.19 202 ASN A C 1
ATOM 1465 O O . ASN A 1 202 ? 2.488 -5.089 6.423 1.00 87.19 202 ASN A O 1
ATOM 1469 N N . GLY A 1 203 ? 1.554 -6.374 4.821 1.00 89.56 203 GLY A N 1
ATOM 1470 C CA . GLY A 1 203 ? 2.042 -5.684 3.629 1.00 89.56 203 GLY A CA 1
ATOM 1471 C C . GLY A 1 203 ? 0.982 -4.817 2.938 1.00 89.56 203 GLY A C 1
ATOM 1472 O O . GLY A 1 203 ? 1.323 -3.993 2.089 1.00 89.56 203 GLY A O 1
ATOM 1473 N N . VAL A 1 204 ? -0.295 -4.947 3.309 1.00 94.50 204 VAL A N 1
ATOM 1474 C CA . VAL A 1 204 ? -1.389 -4.070 2.851 1.00 94.50 204 VAL A CA 1
ATOM 1475 C C . VAL A 1 204 ? -1.571 -2.879 3.787 1.00 94.50 204 VAL A C 1
ATOM 1477 O O . VAL A 1 204 ? -1.780 -1.757 3.325 1.00 94.50 204 VAL A O 1
ATOM 1480 N N . MET A 1 205 ? -1.476 -3.110 5.095 1.00 93.44 205 MET A N 1
ATOM 1481 C CA . MET A 1 205 ? -1.703 -2.118 6.140 1.00 93.44 205 MET A CA 1
ATOM 1482 C C . MET A 1 205 ? -0.406 -1.801 6.886 1.00 93.44 205 MET A C 1
ATOM 1484 O O . MET A 1 205 ? 0.389 -2.685 7.194 1.00 93.44 205 MET A O 1
ATOM 1488 N N . LEU A 1 206 ? -0.215 -0.523 7.205 1.00 91.12 206 LEU A N 1
ATOM 1489 C CA . LEU A 1 206 ? 0.807 -0.040 8.127 1.00 91.12 206 LEU A CA 1
ATOM 1490 C C . LEU A 1 206 ? 0.093 0.736 9.231 1.00 91.12 206 LEU A C 1
ATOM 1492 O O . LEU A 1 206 ? -0.561 1.745 8.953 1.00 91.12 206 LEU A O 1
ATOM 1496 N N . ASP A 1 207 ? 0.174 0.227 10.459 1.00 89.38 207 ASP A N 1
ATOM 1497 C CA . ASP A 1 207 ? -0.707 0.599 11.566 1.00 89.38 207 ASP A CA 1
ATOM 1498 C C . ASP A 1 207 ? -2.187 0.531 11.136 1.00 89.38 207 ASP A C 1
ATOM 1500 O O . ASP A 1 207 ? -2.739 -0.534 10.863 1.00 89.38 207 ASP A O 1
ATOM 1504 N N . ASN A 1 208 ? -2.847 1.684 11.041 1.00 93.69 208 ASN A N 1
ATOM 1505 C CA . ASN A 1 208 ? -4.256 1.822 10.705 1.00 93.69 208 ASN A CA 1
ATOM 1506 C C . ASN A 1 208 ? -4.496 2.431 9.311 1.00 93.69 208 ASN A C 1
ATOM 1508 O O . ASN A 1 208 ? -5.613 2.868 9.013 1.00 93.69 208 ASN A O 1
ATOM 1512 N N . CYS A 1 209 ? -3.470 2.464 8.461 1.00 96.50 209 CYS A N 1
A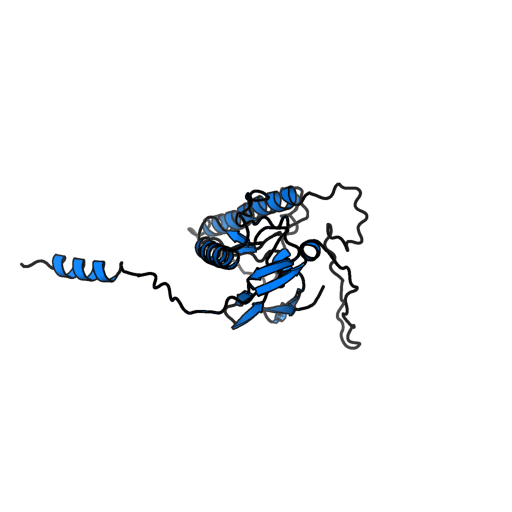TOM 1513 C CA . CYS A 1 209 ? -3.512 3.065 7.133 1.00 96.50 209 CYS A CA 1
ATOM 1514 C C . CYS A 1 209 ? -3.147 2.065 6.031 1.00 96.50 209 CYS A C 1
ATOM 1516 O O . CYS A 1 209 ? -2.320 1.179 6.232 1.00 96.50 209 CYS A O 1
ATOM 1518 N N . LEU A 1 210 ? -3.717 2.257 4.839 1.00 97.38 210 LEU A N 1
ATOM 1519 C CA . LEU A 1 210 ? -3.263 1.597 3.617 1.00 97.38 210 LEU A CA 1
ATOM 1520 C C . LEU A 1 210 ? -1.791 1.961 3.376 1.00 97.38 210 LEU A C 1
ATOM 1522 O O . LEU A 1 210 ? -1.444 3.140 3.301 1.00 97.38 210 LEU A O 1
ATOM 1526 N N . ALA A 1 211 ? -0.931 0.957 3.230 1.00 96.25 211 ALA A N 1
ATOM 1527 C CA . ALA A 1 211 ? 0.513 1.113 3.087 1.00 96.25 211 ALA A CA 1
ATOM 1528 C C . ALA A 1 211 ? 0.940 1.463 1.647 1.00 96.25 211 ALA A C 1
ATOM 1530 O O . ALA A 1 211 ? 1.932 0.944 1.139 1.00 96.25 211 ALA A O 1
ATOM 1531 N N . PHE A 1 212 ? 0.184 2.336 0.986 1.00 96.56 212 PHE A N 1
ATOM 1532 C CA . PHE A 1 212 ? 0.441 2.827 -0.365 1.00 96.56 212 PHE A CA 1
ATOM 1533 C C . PHE A 1 212 ? 0.297 4.344 -0.383 1.00 96.56 212 PHE A C 1
ATOM 1535 O O . PHE A 1 212 ? -0.490 4.903 0.380 1.00 96.56 212 PHE A O 1
ATOM 1542 N N . ALA A 1 213 ? 1.021 5.001 -1.281 1.00 95.44 213 ALA A N 1
ATOM 1543 C CA . ALA A 1 213 ? 0.899 6.432 -1.491 1.00 95.44 213 ALA A CA 1
ATOM 1544 C C . ALA A 1 213 ? 0.998 6.798 -2.971 1.00 95.44 213 ALA A C 1
ATOM 1546 O O . ALA A 1 213 ? 1.734 6.179 -3.742 1.00 95.44 213 ALA A O 1
ATOM 1547 N N . GLY A 1 214 ? 0.260 7.837 -3.350 1.00 93.06 214 GLY A N 1
ATOM 1548 C CA . GLY A 1 214 ? 0.286 8.381 -4.697 1.00 93.06 214 GLY A CA 1
ATOM 1549 C C . GLY A 1 214 ? 1.548 9.185 -4.978 1.00 93.06 214 GLY A C 1
ATOM 1550 O O . GLY A 1 214 ? 2.110 9.847 -4.097 1.00 93.06 214 GLY A O 1
ATOM 1551 N N . ASN A 1 215 ? 1.962 9.114 -6.229 1.00 89.75 215 ASN A N 1
ATOM 1552 C CA . ASN A 1 215 ? 2.905 10.006 -6.877 1.00 89.75 215 ASN A CA 1
ATOM 1553 C C . ASN A 1 215 ? 2.236 11.331 -7.263 1.00 89.75 215 ASN A C 1
ATOM 1555 O O . ASN A 1 215 ? 1.011 11.485 -7.167 1.00 89.75 215 ASN A O 1
ATOM 1559 N N . SER A 1 216 ? 3.046 12.306 -7.670 1.00 86.69 216 SER A N 1
ATOM 1560 C CA . SER A 1 216 ? 2.532 13.612 -8.068 1.00 86.69 216 SER A CA 1
ATOM 1561 C C . SER A 1 216 ? 1.816 13.552 -9.421 1.00 86.69 216 SER A C 1
ATOM 1563 O O . SER A 1 216 ? 0.791 14.213 -9.576 1.00 86.69 216 SER A O 1
ATOM 1565 N N . ASP A 1 217 ? 2.230 12.680 -10.337 1.00 87.50 217 ASP A N 1
ATOM 1566 C CA . ASP A 1 217 ? 1.552 12.420 -11.609 1.00 87.50 217 ASP A CA 1
ATOM 1567 C C . ASP A 1 217 ? 1.733 10.961 -12.077 1.00 87.50 217 ASP A C 1
ATOM 1569 O O . ASP A 1 217 ? 2.202 10.104 -11.322 1.00 87.50 217 ASP A O 1
ATOM 1573 N N . ASP A 1 218 ? 1.265 10.658 -13.292 1.00 85.81 218 ASP A N 1
ATOM 1574 C CA . ASP A 1 218 ? 1.308 9.311 -13.874 1.00 85.81 218 ASP A CA 1
ATOM 1575 C C . ASP A 1 218 ? 2.603 8.975 -14.625 1.00 85.81 218 ASP A C 1
ATOM 1577 O O . ASP A 1 218 ? 2.825 7.819 -14.984 1.00 85.81 218 ASP A O 1
ATOM 1581 N N . THR A 1 219 ? 3.462 9.963 -14.865 1.00 80.12 219 THR A N 1
ATOM 1582 C CA . THR A 1 219 ? 4.767 9.783 -15.515 1.00 80.12 219 THR A CA 1
ATOM 1583 C C . THR A 1 219 ? 5.839 9.328 -14.525 1.00 80.12 219 THR A C 1
ATOM 1585 O O . THR A 1 219 ? 6.856 8.753 -14.915 1.00 80.12 219 THR A O 1
ATOM 1588 N N . GLU A 1 220 ? 5.609 9.547 -13.229 1.00 78.62 220 GLU A N 1
ATOM 1589 C CA . GLU A 1 220 ? 6.492 9.097 -12.160 1.00 78.62 220 GLU A CA 1
ATOM 1590 C C . GLU A 1 220 ? 6.431 7.573 -11.978 1.00 78.62 220 GLU A C 1
ATOM 1592 O O . GLU A 1 220 ? 5.365 6.981 -11.791 1.00 78.62 220 GLU A O 1
ATOM 1597 N N . LEU A 1 221 ? 7.602 6.934 -11.949 1.00 80.44 221 LEU A N 1
ATOM 1598 C CA . LEU A 1 221 ? 7.727 5.490 -11.751 1.00 80.44 221 LEU A CA 1
ATOM 1599 C C . LEU A 1 221 ? 7.128 5.025 -10.412 1.00 80.44 221 LEU A C 1
ATOM 1601 O O . LEU A 1 221 ? 7.229 5.697 -9.381 1.00 80.44 221 LEU A O 1
ATOM 1605 N N . GLY A 1 222 ? 6.564 3.816 -10.420 1.00 85.88 222 GLY A N 1
ATOM 1606 C CA . GLY A 1 222 ? 6.176 3.116 -9.198 1.00 85.88 222 GLY A CA 1
ATOM 1607 C C . GLY A 1 222 ? 7.390 2.586 -8.430 1.00 85.88 222 GLY A C 1
ATOM 1608 O O . GLY A 1 222 ? 8.414 2.240 -9.019 1.00 85.88 222 GLY A O 1
ATOM 1609 N N . ILE A 1 223 ? 7.271 2.496 -7.106 1.00 86.81 223 ILE A N 1
ATOM 1610 C CA . ILE A 1 223 ? 8.319 1.973 -6.220 1.00 86.81 223 ILE A CA 1
ATOM 1611 C C . ILE A 1 223 ? 7.691 0.973 -5.260 1.00 86.81 223 ILE A C 1
ATOM 1613 O O . ILE A 1 223 ? 6.787 1.340 -4.515 1.00 86.81 223 ILE A O 1
ATOM 1617 N N . ILE A 1 224 ? 8.199 -0.260 -5.217 1.00 87.25 224 ILE A N 1
ATOM 1618 C CA . ILE A 1 224 ? 7.761 -1.255 -4.230 1.00 87.25 224 ILE A CA 1
ATOM 1619 C C . ILE A 1 224 ? 8.445 -0.966 -2.889 1.00 87.25 224 ILE A C 1
ATOM 1621 O O . ILE A 1 224 ? 9.667 -1.057 -2.759 1.00 87.25 224 ILE A O 1
ATOM 1625 N N . GLY A 1 225 ? 7.640 -0.616 -1.889 1.00 87.69 225 GLY A N 1
ATOM 1626 C CA . GLY A 1 225 ? 8.090 -0.308 -0.535 1.00 87.69 225 GLY A CA 1
ATOM 1627 C C . GLY A 1 225 ? 8.459 -1.545 0.278 1.00 87.69 225 GLY A C 1
ATOM 1628 O O . GLY A 1 225 ? 8.079 -2.671 -0.038 1.00 87.69 225 GLY A O 1
ATOM 1629 N N . ASN A 1 226 ? 9.179 -1.329 1.378 1.00 85.06 226 ASN A N 1
ATOM 1630 C CA . ASN A 1 226 ? 9.593 -2.398 2.280 1.00 85.06 226 ASN A CA 1
ATOM 1631 C C . ASN A 1 226 ? 8.408 -3.113 2.942 1.00 85.06 226 ASN A C 1
ATOM 1633 O O . ASN A 1 226 ? 8.475 -4.322 3.135 1.00 85.06 226 ASN A O 1
ATOM 1637 N N . VAL A 1 227 ? 7.334 -2.390 3.271 1.00 88.62 227 VAL A N 1
ATOM 1638 C CA . VAL A 1 227 ? 6.131 -2.980 3.873 1.00 88.62 227 VAL A CA 1
ATOM 1639 C C . VAL A 1 227 ? 5.520 -4.039 2.952 1.00 88.62 227 VAL A C 1
ATOM 1641 O O . VAL A 1 227 ? 5.212 -5.126 3.421 1.00 88.62 227 VAL A O 1
ATOM 1644 N N . GLN A 1 228 ? 5.449 -3.790 1.641 1.00 90.62 228 GLN A N 1
ATOM 1645 C CA . GLN A 1 228 ? 4.893 -4.745 0.669 1.00 90.62 228 GLN A CA 1
ATOM 1646 C C . GLN A 1 228 ? 5.756 -5.993 0.464 1.00 90.62 228 GLN A C 1
ATOM 1648 O O . GLN A 1 228 ? 5.273 -6.977 -0.082 1.00 90.62 228 GLN A O 1
ATOM 1653 N N . GLN A 1 229 ? 7.016 -5.963 0.898 1.00 84.75 229 GLN A N 1
ATOM 1654 C CA . GLN A 1 229 ? 7.926 -7.106 0.819 1.00 84.75 229 GLN A CA 1
ATOM 1655 C C . GLN A 1 229 ? 7.925 -7.959 2.099 1.00 84.75 229 GLN A C 1
ATOM 1657 O O . GLN A 1 229 ? 8.593 -8.985 2.138 1.00 84.75 229 GLN A O 1
ATOM 1662 N N . ARG A 1 230 ? 7.206 -7.559 3.160 1.00 84.19 230 ARG A N 1
ATOM 1663 C CA . ARG A 1 230 ? 7.082 -8.361 4.393 1.00 84.19 230 ARG A CA 1
ATOM 1664 C C . ARG A 1 230 ? 6.425 -9.701 4.094 1.00 84.19 230 ARG A C 1
ATOM 1666 O O . ARG A 1 230 ? 5.523 -9.743 3.262 1.00 84.19 230 ARG A O 1
ATOM 1673 N N . THR A 1 231 ? 6.813 -10.759 4.807 1.00 80.81 231 THR A N 1
ATOM 1674 C CA . THR A 1 231 ? 6.328 -12.139 4.606 1.00 80.81 231 THR A CA 1
ATOM 1675 C C . THR A 1 231 ? 6.692 -12.759 3.248 1.00 80.81 231 THR A C 1
ATOM 1677 O O . THR A 1 231 ? 6.197 -13.838 2.898 1.00 80.81 231 THR A O 1
ATOM 1680 N N . PHE A 1 232 ? 7.575 -12.097 2.489 1.00 77.88 232 PHE A N 1
ATOM 1681 C CA . PHE A 1 232 ? 8.142 -12.618 1.255 1.00 77.88 232 PHE A CA 1
ATOM 1682 C C . PHE A 1 232 ? 9.651 -12.774 1.356 1.00 77.88 232 PHE A C 1
ATOM 1684 O O . PHE A 1 232 ? 10.373 -11.884 1.804 1.00 77.88 232 PHE A O 1
ATOM 1691 N N . GLU A 1 233 ? 10.136 -13.875 0.804 1.00 76.56 233 GLU A N 1
ATOM 1692 C CA . GLU A 1 233 ? 11.512 -13.979 0.353 1.00 76.56 233 GLU A CA 1
ATOM 1693 C C . GLU A 1 233 ? 11.576 -13.469 -1.088 1.00 76.56 233 GLU A C 1
ATOM 1695 O O . GLU A 1 233 ? 10.778 -13.875 -1.941 1.00 76.56 233 GLU A O 1
ATOM 1700 N N . VAL A 1 234 ? 12.516 -12.559 -1.345 1.00 77.00 234 VAL A N 1
ATOM 1701 C CA . VAL A 1 234 ? 12.733 -11.966 -2.666 1.00 77.00 234 VAL A CA 1
ATOM 1702 C C . VAL A 1 234 ? 14.056 -12.477 -3.219 1.00 77.00 234 VAL A C 1
ATOM 1704 O O . VAL A 1 234 ? 15.119 -12.186 -2.671 1.00 77.00 234 VAL A O 1
ATOM 1707 N N . LEU A 1 235 ? 13.986 -13.229 -4.314 1.00 75.06 235 LEU A N 1
ATOM 1708 C CA . LEU A 1 235 ? 15.146 -13.777 -5.006 1.00 75.06 235 LEU A CA 1
ATOM 1709 C C . LEU A 1 235 ? 15.503 -12.888 -6.195 1.00 75.06 235 LEU A C 1
ATOM 1711 O O . LEU A 1 235 ? 14.658 -12.624 -7.046 1.00 75.06 235 LEU A O 1
ATOM 1715 N N . TYR A 1 236 ? 16.767 -12.489 -6.294 1.00 76.06 236 TYR A N 1
ATOM 1716 C CA . TYR A 1 236 ? 17.288 -11.742 -7.436 1.00 76.06 236 TYR A CA 1
ATOM 1717 C C . TYR A 1 236 ? 18.171 -12.661 -8.280 1.00 76.06 236 TYR A C 1
ATOM 1719 O O . TYR A 1 236 ? 19.296 -12.978 -7.897 1.00 76.06 236 TYR A O 1
ATOM 1727 N N . ASN A 1 237 ? 17.671 -13.088 -9.437 1.00 73.31 237 ASN A N 1
ATOM 1728 C CA . ASN A 1 237 ? 18.456 -13.814 -10.427 1.00 73.31 237 ASN A CA 1
ATOM 1729 C C . ASN A 1 237 ? 19.064 -12.814 -11.415 1.00 73.31 237 ASN A C 1
ATOM 1731 O O . ASN A 1 237 ? 18.458 -12.492 -12.437 1.00 73.31 237 ASN A O 1
ATOM 1735 N N . VAL A 1 238 ? 20.262 -12.321 -11.100 1.00 78.12 238 VAL A N 1
ATOM 1736 C CA . VAL A 1 238 ? 20.963 -11.328 -11.929 1.00 78.12 238 VAL A CA 1
ATOM 1737 C C . VAL A 1 238 ? 21.322 -11.901 -13.303 1.00 78.12 238 VAL A C 1
ATOM 1739 O O . VAL A 1 238 ? 21.061 -11.253 -14.309 1.00 78.12 238 VAL A O 1
ATOM 1742 N N . GLY A 1 239 ? 21.839 -13.134 -13.362 1.00 65.19 239 GLY A N 1
ATOM 1743 C CA . GLY A 1 239 ? 22.228 -13.774 -14.626 1.00 65.19 239 GLY A CA 1
ATOM 1744 C C . GLY A 1 239 ? 21.050 -14.070 -15.559 1.00 65.19 239 GLY A C 1
ATOM 1745 O O . GLY A 1 239 ? 21.218 -14.090 -16.772 1.00 65.19 239 GLY A O 1
ATOM 1746 N N . GLY A 1 240 ? 19.852 -14.265 -15.002 1.00 73.75 240 GLY A N 1
ATOM 1747 C CA . GLY A 1 240 ? 18.613 -14.457 -15.760 1.00 73.75 240 GLY A CA 1
ATOM 1748 C C . GLY A 1 240 ? 17.737 -13.209 -15.890 1.00 73.75 240 GLY A C 1
ATOM 1749 O O . GLY A 1 240 ? 16.641 -13.317 -16.430 1.00 73.75 240 GLY A O 1
ATOM 1750 N N . GLY A 1 241 ? 18.162 -12.054 -15.363 1.00 73.38 241 GLY A N 1
ATOM 1751 C CA . GLY A 1 241 ? 17.382 -10.811 -15.400 1.00 73.38 241 GLY A CA 1
ATOM 1752 C C . GLY A 1 241 ? 16.005 -10.902 -14.728 1.00 73.38 241 GLY A C 1
ATOM 1753 O O . GLY A 1 241 ? 15.068 -10.236 -15.163 1.00 73.38 241 GLY A O 1
ATOM 1754 N N . ALA A 1 242 ? 15.855 -11.736 -13.694 1.00 76.56 242 ALA A N 1
ATOM 1755 C CA . ALA A 1 242 ? 14.560 -12.060 -13.098 1.00 76.56 242 ALA A CA 1
ATOM 1756 C C . ALA A 1 242 ? 14.522 -11.810 -11.585 1.00 76.56 242 ALA A C 1
ATOM 1758 O O . ALA A 1 242 ? 15.522 -11.952 -10.881 1.00 76.56 242 ALA A O 1
ATOM 1759 N N . VAL A 1 243 ? 13.331 -11.487 -11.077 1.00 77.62 243 VAL A N 1
ATOM 1760 C CA . VAL A 1 243 ? 13.046 -11.375 -9.641 1.00 77.62 243 VAL A CA 1
ATOM 1761 C C . VAL A 1 243 ? 11.930 -12.352 -9.284 1.00 77.62 243 VAL A C 1
ATOM 1763 O O . VAL A 1 243 ? 10.908 -12.400 -9.968 1.00 77.62 243 VAL A O 1
ATOM 1766 N N . GLY A 1 244 ? 12.128 -13.138 -8.228 1.00 75.88 244 GLY A N 1
ATOM 1767 C CA . GLY A 1 244 ? 11.163 -14.107 -7.712 1.00 75.88 244 GLY A CA 1
ATOM 1768 C C . GLY A 1 244 ? 10.636 -13.709 -6.336 1.00 75.88 244 GLY A C 1
ATOM 1769 O O . GLY A 1 244 ? 11.375 -13.150 -5.529 1.00 75.88 244 GLY A O 1
ATOM 1770 N N . PHE A 1 245 ? 9.371 -14.032 -6.063 1.00 82.31 245 PHE A N 1
ATOM 1771 C CA . PHE A 1 245 ? 8.724 -13.803 -4.770 1.00 82.31 245 PHE A CA 1
ATOM 1772 C C . PHE A 1 245 ? 8.197 -15.125 -4.220 1.00 82.31 245 PHE A C 1
ATOM 1774 O O . PHE A 1 245 ? 7.443 -15.823 -4.900 1.00 82.31 245 PHE A O 1
ATOM 1781 N N . ARG A 1 246 ? 8.551 -15.452 -2.978 1.00 79.06 246 ARG A N 1
ATOM 1782 C CA . ARG A 1 246 ? 8.035 -16.620 -2.258 1.00 79.06 246 ARG A CA 1
ATOM 1783 C C . ARG A 1 246 ? 7.322 -16.162 -0.990 1.00 79.06 246 ARG A C 1
ATOM 1785 O O . ARG A 1 246 ? 7.949 -15.572 -0.119 1.00 79.06 246 ARG A O 1
ATOM 1792 N N . ALA A 1 247 ? 6.020 -16.434 -0.904 1.00 78.31 247 ALA A N 1
ATOM 1793 C CA . ALA A 1 247 ? 5.186 -16.088 0.249 1.00 78.31 247 ALA A CA 1
ATOM 1794 C C . ALA A 1 247 ? 5.478 -16.967 1.480 1.00 78.31 247 ALA A C 1
ATOM 1796 O O . ALA A 1 247 ? 6.017 -18.070 1.355 1.00 78.31 247 ALA A O 1
ATOM 1797 N N . GLY A 1 248 ? 5.049 -16.502 2.657 1.00 67.44 248 GLY A N 1
ATOM 1798 C CA . GLY A 1 248 ? 5.158 -17.244 3.917 1.00 67.44 248 GLY A CA 1
ATOM 1799 C C . GLY A 1 248 ? 6.591 -17.337 4.440 1.00 67.44 248 GLY A C 1
ATOM 1800 O O . GLY A 1 248 ? 6.945 -18.306 5.110 1.00 67.44 248 GLY A O 1
ATOM 1801 N N . ALA A 1 249 ? 7.425 -16.361 4.091 1.00 60.88 249 ALA A N 1
ATOM 1802 C CA . ALA A 1 249 ? 8.812 -16.284 4.515 1.00 60.88 249 ALA A CA 1
ATOM 1803 C C . ALA A 1 249 ? 9.038 -15.008 5.337 1.00 60.88 249 ALA A C 1
ATOM 1805 O O . ALA A 1 249 ? 8.788 -13.923 4.827 1.00 60.88 249 ALA A O 1
ATOM 1806 N N . CYS A 1 250 ? 9.545 -15.163 6.568 1.00 57.28 250 CYS A N 1
ATOM 1807 C CA . CYS A 1 250 ? 9.856 -14.099 7.538 1.00 57.28 250 CYS A CA 1
ATOM 1808 C C . CYS A 1 250 ? 8.655 -13.252 7.998 1.00 57.28 250 CYS A C 1
ATOM 1810 O O . CYS A 1 250 ? 8.298 -12.255 7.323 1.00 57.28 250 CYS A O 1
#